Protein AF-A0A6V1PFC8-F1 (afdb_monomer_lite)

pLDDT: mean 70.59, std 17.4, range [35.19, 95.0]

Organism: Heterosigma akashiwo (NCBI:txid2829)

Sequence (192 aa):
MENYEVPKDENLDELLNDPQVWEEAKKAEAEGPDGKSAAKLAMAGFARAATDPSEIQKTMALANDPEAMAQAQRLMQDPDFKAEMNQILHKPEFQQAMERAKNMFTDLMADPEKVAQLQEMMANPEKMQEMQQQYASMFGGVPPGAEAAPISDAPAKKKKTRRGGKKHKKKGQQTEEGEEAAEGAEAAETST

Radius of gyration: 25.79 Å; chains: 1; bounding box: 74×58×51 Å

Foldseek 3Di:
DDDPPDDPDPPPVVCVPDVVNVVVVVVCVVVDPQLLNVLVVVVVLVVLVVQAVVSVVVVVVLVPDPVSVVVVVVSVVDVRVVVNVVVQCPDPVNVVVVVVVVVVVVVCVVDVVSVVVVVVCVVDVVNVVVVLVVVCVVVDHDRSPPPDDDPDDDDDDDDDDDDDDDDDDDDDDDDDDDDDDDDDDDDDDDDD

Secondary structure (DSSP, 8-state):
-----------HHHHTT-HHHHHHHHHHHHH---HHHHHHHHHHHHHHHHH-HHHHHHHHHHHT-HHHHHHHHHHHH-HHHHHHHHHHHTSHHHHHHHHHHHHHHHHHHH-HHHHHHHHHHHH-HHHHHHHHHHHHHHTTS--TT-----------------------------------------------

Structure (mmCIF, N/CA/C/O backbone):
data_AF-A0A6V1PFC8-F1
#
_entry.id   AF-A0A6V1PFC8-F1
#
loop_
_atom_site.group_PDB
_atom_site.id
_atom_site.type_symbol
_atom_site.label_atom_id
_atom_site.label_alt_id
_atom_site.label_comp_id
_atom_site.label_asym_id
_atom_site.label_entity_id
_atom_site.label_seq_id
_atom_site.pdbx_PDB_ins_code
_atom_site.Cartn_x
_atom_site.Cartn_y
_atom_site.Cartn_z
_atom_site.occupancy
_atom_site.B_iso_or_equiv
_atom_site.auth_seq_id
_atom_site.auth_comp_id
_atom_site.auth_asym_id
_atom_site.auth_atom_id
_atom_site.pdbx_PDB_model_num
ATOM 1 N N . MET A 1 1 ? -2.678 -25.425 -13.001 1.00 38.41 1 MET A N 1
ATOM 2 C CA . MET A 1 1 ? -2.253 -24.584 -11.867 1.00 38.41 1 MET A CA 1
ATOM 3 C C . MET A 1 1 ? -0.804 -24.930 -11.610 1.00 38.41 1 MET A C 1
ATOM 5 O O . MET A 1 1 ? -0.530 -25.967 -11.026 1.00 38.41 1 MET A O 1
ATOM 9 N N . GLU A 1 2 ? 0.112 -24.163 -12.192 1.00 46.56 2 GLU A N 1
ATOM 10 C CA . GLU A 1 2 ? 1.545 -24.356 -11.971 1.00 46.56 2 GLU A CA 1
ATOM 11 C C . GLU A 1 2 ? 1.888 -23.785 -10.591 1.00 46.56 2 GLU A C 1
ATOM 13 O O . GLU A 1 2 ? 1.610 -22.618 -10.307 1.00 46.56 2 GLU A O 1
ATOM 18 N N . ASN A 1 3 ? 2.403 -24.643 -9.710 1.00 46.91 3 ASN A N 1
ATOM 19 C CA . ASN A 1 3 ? 2.864 -24.272 -8.378 1.00 46.91 3 ASN A CA 1
ATOM 20 C C . ASN A 1 3 ? 4.036 -23.292 -8.509 1.00 46.91 3 ASN A C 1
ATOM 22 O O . ASN A 1 3 ? 5.147 -23.690 -8.848 1.00 46.91 3 ASN A O 1
ATOM 26 N N . TYR A 1 4 ? 3.792 -22.015 -8.220 1.00 35.19 4 TYR A N 1
ATOM 27 C CA . TYR A 1 4 ? 4.858 -21.057 -7.949 1.00 35.19 4 TYR A CA 1
ATOM 28 C C . TYR A 1 4 ? 5.362 -21.299 -6.522 1.00 35.19 4 TYR A C 1
ATOM 30 O O . TYR A 1 4 ? 4.881 -20.692 -5.564 1.00 35.19 4 TYR A O 1
ATOM 38 N N . GLU A 1 5 ? 6.318 -22.217 -6.374 1.00 39.09 5 GLU A N 1
ATOM 39 C CA . GLU A 1 5 ? 7.176 -22.262 -5.190 1.00 39.09 5 GLU A CA 1
ATOM 40 C C . GLU A 1 5 ? 7.970 -20.955 -5.144 1.00 39.09 5 GLU A C 1
ATOM 42 O O . GLU A 1 5 ? 8.865 -20.721 -5.952 1.00 39.09 5 GLU A O 1
ATOM 47 N N . VAL A 1 6 ? 7.589 -20.067 -4.224 1.00 45.09 6 VAL A N 1
ATOM 48 C CA . VAL A 1 6 ? 8.359 -18.865 -3.907 1.00 45.09 6 VAL A CA 1
ATOM 49 C C . VAL A 1 6 ? 9.648 -19.335 -3.226 1.00 45.09 6 VAL A C 1
ATOM 51 O O . VAL A 1 6 ? 9.561 -19.898 -2.127 1.00 45.09 6 VAL A O 1
ATOM 54 N N . PRO A 1 7 ? 10.827 -19.154 -3.847 1.00 44.66 7 PRO A N 1
ATOM 55 C CA . PRO A 1 7 ? 12.084 -19.547 -3.234 1.00 44.66 7 PRO A CA 1
ATOM 56 C C . PRO A 1 7 ? 12.279 -18.749 -1.943 1.00 44.66 7 PRO A C 1
ATOM 58 O O . PRO A 1 7 ? 12.282 -17.518 -1.935 1.00 44.66 7 PRO A O 1
ATOM 61 N N . LYS A 1 8 ? 12.398 -19.469 -0.825 1.00 49.34 8 LYS A N 1
ATOM 62 C CA . LYS A 1 8 ? 12.834 -18.922 0.463 1.00 49.34 8 LYS A CA 1
ATOM 63 C C . LYS A 1 8 ? 14.355 -18.795 0.432 1.00 49.34 8 LYS A C 1
ATOM 65 O O . LYS A 1 8 ? 15.038 -19.567 1.093 1.00 49.34 8 LYS A O 1
ATOM 70 N N . ASP A 1 9 ? 14.879 -17.878 -0.369 1.00 46.72 9 ASP A N 1
ATOM 71 C CA . ASP A 1 9 ? 16.315 -17.608 -0.388 1.00 46.72 9 ASP A CA 1
ATOM 72 C C . ASP A 1 9 ? 16.635 -16.402 0.499 1.00 46.72 9 ASP A C 1
ATOM 74 O O . ASP A 1 9 ? 16.267 -15.260 0.228 1.00 46.72 9 ASP A O 1
ATOM 78 N N . GLU A 1 10 ? 17.330 -16.695 1.596 1.00 50.00 10 GLU A N 1
ATOM 79 C CA . GLU A 1 10 ? 17.778 -15.791 2.661 1.00 50.00 10 GLU A CA 1
ATOM 80 C C . GLU A 1 10 ? 18.940 -14.859 2.241 1.00 50.00 10 GLU A C 1
ATOM 82 O O . GLU A 1 10 ? 19.703 -14.410 3.088 1.00 50.00 10 GLU A O 1
ATOM 87 N N . ASN A 1 11 ? 19.088 -14.524 0.954 1.00 48.38 11 ASN A N 1
ATOM 88 C CA . ASN A 1 11 ? 20.221 -13.737 0.440 1.00 48.38 11 ASN A CA 1
ATOM 89 C C . ASN A 1 11 ? 19.785 -12.506 -0.378 1.00 48.38 11 ASN A C 1
ATOM 91 O O . ASN A 1 11 ? 20.304 -12.242 -1.462 1.00 48.38 11 ASN A O 1
ATOM 95 N N . LEU A 1 12 ? 18.847 -11.710 0.151 1.00 51.44 12 LEU A N 1
ATOM 96 C CA . LEU A 1 12 ? 18.508 -10.402 -0.437 1.00 51.44 12 LEU A CA 1
ATOM 97 C C . LEU A 1 12 ? 19.733 -9.468 -0.526 1.00 51.44 12 LEU A C 1
ATOM 99 O O . LEU A 1 12 ? 19.861 -8.713 -1.485 1.00 51.44 12 LEU A O 1
ATOM 103 N N . ASP A 1 13 ? 20.645 -9.544 0.446 1.00 51.47 13 ASP A N 1
ATOM 104 C CA . ASP A 1 13 ? 21.864 -8.721 0.502 1.00 51.47 13 ASP A CA 1
ATOM 105 C C . ASP A 1 13 ? 22.890 -9.080 -0.590 1.00 51.47 13 ASP A C 1
ATOM 107 O O . ASP A 1 13 ? 23.647 -8.221 -1.051 1.00 51.47 13 ASP A O 1
ATOM 111 N N . GLU A 1 14 ? 22.901 -10.340 -1.037 1.00 53.88 14 GLU A N 1
ATOM 112 C CA . GLU A 1 14 ? 23.786 -10.810 -2.110 1.00 53.88 14 GLU A CA 1
ATOM 113 C C . GLU A 1 14 ? 23.214 -10.434 -3.487 1.00 53.88 14 GLU A C 1
ATOM 115 O O . GLU A 1 14 ? 23.948 -9.960 -4.352 1.00 53.88 14 GLU A O 1
ATOM 120 N N . LEU A 1 15 ? 21.884 -10.498 -3.647 1.00 53.31 15 LEU A N 1
ATOM 121 C CA . LEU A 1 15 ? 21.169 -10.032 -4.844 1.00 53.31 15 LEU A CA 1
ATOM 122 C C . LEU A 1 15 ? 21.293 -8.517 -5.077 1.00 53.31 15 LEU A C 1
ATOM 124 O O . LEU A 1 15 ? 21.330 -8.083 -6.225 1.00 53.31 15 LEU A O 1
ATOM 128 N N . LEU A 1 16 ? 21.392 -7.696 -4.023 1.00 53.75 16 LEU A N 1
ATOM 129 C CA . LEU A 1 16 ? 21.583 -6.246 -4.180 1.00 53.75 16 LEU A CA 1
ATOM 130 C C . LEU A 1 16 ? 23.000 -5.851 -4.643 1.00 53.75 16 LEU A C 1
ATOM 132 O O . LEU A 1 16 ? 23.180 -4.751 -5.175 1.00 53.75 16 LEU A O 1
ATOM 136 N N . ASN A 1 17 ? 23.996 -6.722 -4.453 1.00 70.12 17 ASN A N 1
ATOM 137 C CA . ASN A 1 17 ? 25.395 -6.459 -4.809 1.00 70.12 17 ASN A CA 1
ATOM 138 C C . ASN A 1 17 ? 25.867 -7.195 -6.072 1.00 70.12 17 ASN A C 1
ATOM 140 O O . ASN A 1 17 ? 27.009 -6.993 -6.492 1.00 70.12 17 ASN A O 1
ATOM 144 N N . ASP A 1 18 ? 25.017 -8.014 -6.696 1.00 75.38 18 ASP A N 1
ATOM 145 C CA . ASP A 1 18 ? 25.365 -8.700 -7.936 1.00 75.38 18 ASP A CA 1
ATOM 146 C C . ASP A 1 18 ? 25.255 -7.736 -9.141 1.00 75.38 18 ASP A C 1
ATOM 148 O O . ASP A 1 18 ? 24.181 -7.190 -9.420 1.00 75.38 18 ASP A O 1
ATOM 152 N N . PRO A 1 19 ? 26.348 -7.488 -9.887 1.00 74.62 19 PRO A N 1
ATOM 153 C CA . PRO A 1 19 ? 26.331 -6.597 -11.044 1.00 74.62 19 PRO A CA 1
ATOM 154 C C . PRO A 1 19 ? 25.406 -7.076 -12.173 1.00 74.62 19 PRO A C 1
ATOM 156 O O . PRO A 1 19 ? 24.971 -6.246 -12.973 1.00 74.62 19 PRO A O 1
ATOM 159 N N . GLN A 1 20 ? 25.057 -8.367 -12.242 1.00 65.44 20 GLN A N 1
ATOM 160 C CA . GLN A 1 20 ? 24.073 -8.856 -13.212 1.00 65.44 20 GLN A CA 1
ATOM 161 C C . GLN A 1 20 ? 22.657 -8.373 -12.897 1.00 65.44 20 GLN A C 1
ATOM 163 O O . GLN A 1 20 ? 21.918 -8.055 -13.825 1.00 65.44 20 GLN A O 1
ATOM 168 N N . VAL A 1 21 ? 22.297 -8.232 -11.618 1.00 63.16 21 VAL A N 1
ATOM 169 C CA . VAL A 1 21 ? 20.990 -7.692 -11.209 1.00 63.16 21 VAL A CA 1
ATOM 170 C C . VAL A 1 21 ? 20.870 -6.225 -11.615 1.00 63.16 21 VAL A C 1
ATOM 172 O O . VAL A 1 21 ? 19.813 -5.792 -12.064 1.00 63.16 21 VAL A O 1
ATOM 175 N N . TRP A 1 22 ? 21.966 -5.466 -11.546 1.00 63.75 22 TRP A N 1
ATOM 176 C CA . TRP A 1 22 ? 22.006 -4.077 -12.011 1.00 63.75 22 TRP A CA 1
ATOM 177 C C . TRP A 1 22 ? 21.924 -3.941 -13.539 1.00 63.75 22 TRP A C 1
ATOM 179 O O . TRP A 1 22 ? 21.304 -2.998 -14.033 1.00 63.75 22 TRP A O 1
ATOM 189 N N . GLU A 1 23 ? 22.513 -4.871 -14.294 1.00 69.94 23 GLU A N 1
ATOM 190 C CA . GLU A 1 23 ? 22.396 -4.920 -15.759 1.00 69.94 23 GLU A CA 1
ATOM 191 C C . GLU A 1 23 ? 20.994 -5.370 -16.206 1.00 69.94 23 GLU A C 1
ATOM 193 O O . GLU A 1 23 ? 20.428 -4.769 -17.119 1.00 69.94 23 GLU A O 1
ATOM 198 N N . GLU A 1 24 ? 20.384 -6.354 -15.536 1.00 56.69 24 GLU A N 1
ATOM 199 C CA . GLU A 1 24 ? 18.985 -6.736 -15.772 1.00 56.69 24 GLU A CA 1
ATOM 200 C C . GLU A 1 24 ? 18.011 -5.633 -15.361 1.00 56.69 24 GLU A C 1
ATOM 202 O O . GLU A 1 24 ? 17.069 -5.370 -16.100 1.00 56.69 24 GLU A O 1
ATOM 207 N N . ALA A 1 25 ? 18.255 -4.924 -14.256 1.00 55.16 25 ALA A N 1
ATOM 208 C CA . ALA A 1 25 ? 17.452 -3.770 -13.861 1.00 55.16 25 ALA A CA 1
ATOM 209 C C . ALA A 1 25 ? 17.549 -2.636 -14.892 1.00 55.16 25 ALA A C 1
ATOM 211 O O . ALA A 1 25 ? 16.523 -2.093 -15.285 1.00 55.16 25 ALA A O 1
ATOM 212 N N . LYS A 1 26 ? 18.747 -2.328 -15.412 1.00 65.50 26 LYS A N 1
ATOM 213 C CA . LYS A 1 26 ? 18.921 -1.353 -16.506 1.00 65.50 26 LYS A CA 1
ATOM 214 C C . LYS A 1 26 ? 18.272 -1.798 -17.810 1.00 65.50 26 LYS A C 1
ATOM 216 O O . LYS A 1 26 ? 17.760 -0.965 -18.553 1.00 65.50 26 LYS A O 1
ATOM 221 N N . LYS A 1 27 ? 18.304 -3.095 -18.111 1.00 61.19 27 LYS A N 1
ATOM 222 C CA . LYS A 1 27 ? 17.654 -3.649 -19.298 1.00 61.19 27 LYS A CA 1
ATOM 223 C C . LYS A 1 27 ? 16.129 -3.642 -19.153 1.00 61.19 27 LYS A C 1
ATOM 225 O O . LYS A 1 27 ? 15.453 -3.242 -20.090 1.00 61.19 27 LYS A O 1
ATOM 230 N N . ALA A 1 28 ? 15.599 -3.961 -17.974 1.00 55.06 28 ALA A N 1
ATOM 231 C CA . ALA A 1 28 ? 14.187 -3.810 -17.630 1.00 55.06 28 ALA A CA 1
ATOM 232 C C . ALA A 1 28 ? 13.752 -2.333 -17.597 1.00 55.06 28 ALA A C 1
ATOM 234 O O . ALA A 1 28 ? 12.617 -2.013 -17.928 1.00 55.06 28 ALA A O 1
ATOM 235 N N . GLU A 1 29 ? 14.651 -1.408 -17.262 1.00 53.66 29 GLU A N 1
ATOM 236 C CA . GLU A 1 29 ? 14.412 0.035 -17.374 1.00 53.66 29 GLU A CA 1
ATOM 237 C C . GLU A 1 29 ? 14.396 0.494 -18.845 1.00 53.66 29 GLU A C 1
ATOM 239 O O . GLU A 1 29 ? 13.600 1.357 -19.215 1.00 53.66 29 GLU A O 1
ATOM 244 N N . ALA A 1 30 ? 15.207 -0.131 -19.708 1.00 57.34 30 ALA A N 1
ATOM 245 C CA . ALA A 1 30 ? 15.240 0.121 -21.150 1.00 57.34 30 ALA A CA 1
ATOM 246 C C . ALA A 1 30 ? 14.068 -0.523 -21.920 1.00 57.34 30 ALA A C 1
ATOM 248 O O . ALA A 1 30 ? 13.614 0.041 -22.915 1.00 57.34 30 ALA A O 1
ATOM 249 N N . GLU A 1 31 ? 13.565 -1.674 -21.465 1.00 57.03 31 GLU A N 1
ATOM 250 C CA . GLU A 1 31 ? 12.369 -2.344 -22.003 1.00 57.03 31 GLU A CA 1
ATOM 251 C C . GLU A 1 31 ? 11.069 -1.836 -21.346 1.00 57.03 31 GLU A C 1
ATOM 253 O O . GLU A 1 31 ? 9.975 -2.091 -21.845 1.00 57.03 31 GLU A O 1
ATOM 258 N N . GLY A 1 32 ? 11.192 -1.016 -20.298 1.00 55.84 32 GLY A N 1
ATOM 259 C CA . GLY A 1 32 ? 10.090 -0.566 -19.460 1.00 55.84 32 GLY A CA 1
ATOM 260 C C . GLY A 1 32 ? 9.663 -1.664 -18.478 1.00 55.84 32 GLY A C 1
ATOM 261 O O . GLY A 1 32 ? 9.713 -2.849 -18.809 1.00 55.84 32 GLY A O 1
ATOM 262 N N . PRO A 1 33 ? 9.245 -1.309 -17.250 1.00 60.75 33 PRO A N 1
ATOM 263 C CA . PRO A 1 33 ? 8.752 -2.293 -16.300 1.00 60.75 33 PRO A CA 1
ATOM 264 C C . PRO A 1 33 ? 7.546 -3.003 -16.913 1.00 60.75 33 PRO A C 1
ATOM 266 O O . PRO A 1 33 ? 6.497 -2.391 -17.109 1.00 60.75 33 PRO A O 1
ATOM 269 N N . ASP A 1 34 ? 7.721 -4.287 -17.219 1.00 74.69 34 ASP A N 1
ATOM 270 C CA . ASP A 1 34 ? 6.664 -5.156 -17.723 1.00 74.69 34 ASP A CA 1
ATOM 271 C C . ASP A 1 34 ? 5.416 -4.998 -16.841 1.00 74.69 34 ASP A C 1
ATOM 273 O O . ASP A 1 34 ? 5.517 -4.982 -15.603 1.00 74.69 34 ASP A O 1
ATOM 277 N N . GLY A 1 35 ? 4.243 -4.840 -17.463 1.00 73.19 35 GLY A N 1
ATOM 278 C CA . GLY A 1 35 ? 3.000 -4.538 -16.754 1.00 73.19 35 GLY A CA 1
ATOM 279 C C . GLY A 1 35 ? 2.701 -5.536 -15.630 1.00 73.19 35 GLY A C 1
ATOM 280 O O . GLY A 1 35 ? 2.178 -5.156 -14.580 1.00 73.19 35 GLY A O 1
ATOM 281 N N . LYS A 1 36 ? 3.128 -6.797 -15.775 1.00 76.25 36 LYS A N 1
ATOM 282 C CA . LYS A 1 36 ? 3.005 -7.817 -14.723 1.00 76.25 36 LYS A CA 1
ATOM 283 C C . LYS A 1 36 ? 3.921 -7.567 -13.532 1.00 76.25 36 LYS A C 1
ATOM 285 O O . LYS A 1 36 ? 3.495 -7.673 -12.380 1.00 76.25 36 LYS A O 1
ATOM 290 N N . SER A 1 37 ? 5.179 -7.226 -13.790 1.00 77.69 37 SER A N 1
ATOM 291 C CA . SER A 1 37 ? 6.154 -6.907 -12.743 1.00 77.69 37 SER A CA 1
ATOM 292 C C . SER A 1 37 ? 5.738 -5.652 -11.980 1.00 77.69 37 SER A C 1
ATOM 294 O O . SER A 1 37 ? 5.787 -5.638 -10.750 1.00 77.69 37 SER A O 1
ATOM 296 N N . ALA A 1 38 ? 5.225 -4.642 -12.687 1.00 77.31 38 ALA A N 1
ATOM 297 C CA . ALA A 1 38 ? 4.668 -3.445 -12.071 1.00 77.31 38 ALA A CA 1
ATOM 298 C C . ALA A 1 38 ? 3.435 -3.748 -11.201 1.00 77.31 38 ALA A C 1
ATOM 300 O O . ALA A 1 38 ? 3.337 -3.237 -10.086 1.00 77.31 38 ALA A O 1
ATOM 301 N N . ALA A 1 39 ? 2.522 -4.614 -11.656 1.00 74.69 39 ALA A N 1
ATOM 302 C CA . ALA A 1 39 ? 1.358 -5.034 -10.871 1.00 74.69 39 ALA A CA 1
ATOM 303 C C . ALA A 1 39 ? 1.758 -5.783 -9.589 1.00 74.69 39 ALA A C 1
ATOM 305 O O . ALA A 1 39 ? 1.232 -5.498 -8.510 1.00 74.69 39 ALA A O 1
ATOM 306 N N . LYS A 1 40 ? 2.728 -6.701 -9.679 1.00 79.12 40 LYS A N 1
ATOM 307 C CA . LYS A 1 40 ? 3.259 -7.425 -8.514 1.00 79.12 40 LYS A CA 1
ATOM 308 C C . LYS A 1 40 ? 3.959 -6.493 -7.532 1.00 79.12 40 LYS A C 1
ATOM 310 O O . LYS A 1 40 ? 3.720 -6.599 -6.331 1.00 79.12 40 LYS A O 1
ATOM 315 N N . LEU A 1 41 ? 4.774 -5.564 -8.030 1.00 80.56 41 LEU A N 1
ATOM 316 C CA . LEU A 1 41 ? 5.437 -4.558 -7.202 1.00 80.56 41 LEU A CA 1
ATOM 317 C C . LEU A 1 41 ? 4.411 -3.663 -6.499 1.00 80.56 41 LEU A C 1
ATOM 319 O O . LEU A 1 41 ? 4.529 -3.430 -5.300 1.00 80.56 41 LEU A O 1
ATOM 323 N N . ALA A 1 42 ? 3.376 -3.215 -7.215 1.00 79.44 42 ALA A N 1
ATOM 324 C CA . ALA A 1 42 ? 2.300 -2.413 -6.643 1.00 79.44 42 ALA A CA 1
ATOM 325 C C . ALA A 1 42 ? 1.556 -3.171 -5.532 1.00 79.44 42 ALA A C 1
ATOM 327 O O . ALA A 1 42 ? 1.314 -2.613 -4.464 1.00 79.44 42 ALA A O 1
ATOM 328 N N . MET A 1 43 ? 1.249 -4.457 -5.738 1.00 82.06 43 MET A N 1
ATOM 329 C CA . MET A 1 43 ? 0.634 -5.292 -4.702 1.00 82.06 43 MET A CA 1
ATOM 330 C C . MET A 1 43 ? 1.545 -5.526 -3.499 1.00 82.06 43 MET A C 1
ATOM 332 O O . MET A 1 43 ? 1.081 -5.439 -2.365 1.00 82.06 43 MET A O 1
ATOM 336 N N . ALA A 1 44 ? 2.829 -5.801 -3.722 1.00 82.81 44 ALA A N 1
ATOM 337 C CA . ALA A 1 44 ? 3.796 -5.970 -2.643 1.00 82.81 44 ALA A CA 1
ATOM 338 C C . ALA A 1 44 ? 3.971 -4.670 -1.842 1.00 82.81 44 ALA A C 1
ATOM 340 O O . ALA A 1 44 ? 3.984 -4.698 -0.612 1.00 82.81 44 ALA A O 1
ATOM 341 N N . GLY A 1 45 ? 4.029 -3.526 -2.531 1.00 81.12 45 GLY A N 1
ATOM 342 C CA . GLY A 1 45 ? 4.052 -2.201 -1.919 1.00 81.12 45 GLY A CA 1
ATOM 343 C C . GLY A 1 45 ? 2.799 -1.939 -1.090 1.00 81.12 45 GLY A C 1
ATOM 344 O O . GLY A 1 45 ? 2.904 -1.504 0.051 1.00 81.12 45 GLY A O 1
ATOM 345 N N . PHE A 1 46 ? 1.621 -2.296 -1.609 1.00 81.12 46 PHE A N 1
ATOM 346 C CA . PHE A 1 46 ? 0.367 -2.172 -0.871 1.00 81.12 46 PHE A CA 1
ATOM 347 C C . PHE A 1 46 ? 0.318 -3.084 0.359 1.00 81.12 46 PHE A C 1
ATOM 349 O O . PHE A 1 46 ? -0.065 -2.634 1.433 1.00 81.12 46 PHE A O 1
ATOM 356 N N . ALA A 1 47 ? 0.738 -4.345 0.240 1.00 80.75 47 ALA A N 1
ATOM 357 C CA . ALA A 1 47 ? 0.794 -5.273 1.367 1.00 80.75 47 ALA A CA 1
ATOM 358 C C . ALA A 1 47 ? 1.749 -4.772 2.462 1.00 80.75 47 ALA A C 1
ATOM 360 O O . ALA A 1 47 ? 1.412 -4.822 3.644 1.00 80.75 47 ALA A O 1
ATOM 361 N N . ARG A 1 48 ? 2.905 -4.222 2.070 1.00 74.88 48 ARG A N 1
ATOM 362 C CA . ARG A 1 48 ? 3.865 -3.620 2.999 1.00 74.88 48 ARG A CA 1
ATOM 363 C C . ARG A 1 48 ? 3.301 -2.362 3.656 1.00 74.88 48 ARG A C 1
ATOM 365 O O . ARG A 1 48 ? 3.389 -2.236 4.873 1.00 74.88 48 ARG A O 1
ATOM 372 N N . ALA A 1 49 ? 2.663 -1.484 2.884 1.00 80.44 49 ALA A N 1
ATOM 373 C CA . ALA A 1 49 ? 1.998 -0.290 3.399 1.00 80.44 49 ALA A CA 1
ATOM 374 C C . ALA A 1 49 ? 0.837 -0.637 4.344 1.00 80.44 49 ALA A C 1
ATOM 376 O O . ALA A 1 49 ? 0.648 0.030 5.351 1.00 80.44 49 ALA A O 1
ATOM 377 N N . ALA A 1 50 ? 0.092 -1.714 4.083 1.00 78.44 50 ALA A N 1
ATOM 378 C CA . ALA A 1 50 ? -0.975 -2.170 4.973 1.00 78.44 50 ALA A CA 1
ATOM 379 C C . ALA A 1 50 ? -0.447 -2.606 6.349 1.00 78.44 50 ALA A C 1
ATOM 381 O O . ALA A 1 50 ? -1.171 -2.522 7.340 1.00 78.44 50 ALA A O 1
ATOM 382 N N . THR A 1 51 ? 0.807 -3.061 6.415 1.00 82.25 51 THR A N 1
ATOM 383 C CA . THR A 1 51 ? 1.462 -3.421 7.675 1.00 82.25 51 THR A CA 1
ATOM 384 C C . THR A 1 51 ? 2.254 -2.275 8.297 1.00 82.25 51 THR A C 1
ATOM 386 O O . THR A 1 51 ? 2.319 -2.221 9.515 1.00 82.25 51 THR A O 1
ATOM 389 N N . ASP A 1 52 ? 2.825 -1.358 7.511 1.00 79.94 52 ASP A N 1
ATOM 390 C CA . ASP A 1 52 ? 3.710 -0.297 8.003 1.00 79.94 52 ASP A CA 1
ATOM 391 C C . ASP A 1 52 ? 3.094 1.103 7.783 1.00 79.94 52 ASP A C 1
ATOM 393 O O . ASP A 1 52 ? 3.038 1.595 6.648 1.00 79.94 52 ASP A O 1
ATOM 397 N N . PRO A 1 53 ? 2.665 1.798 8.854 1.00 72.69 53 PRO A N 1
ATOM 398 C CA . PRO A 1 53 ? 2.060 3.123 8.743 1.00 72.69 53 PRO A CA 1
ATOM 399 C C . PRO A 1 53 ? 3.029 4.197 8.220 1.00 72.69 53 PRO A C 1
ATOM 401 O O . PRO A 1 53 ? 2.579 5.206 7.673 1.00 72.69 53 PRO A O 1
ATOM 404 N N . SER A 1 54 ? 4.344 4.001 8.350 1.00 82.56 54 SER A N 1
ATOM 405 C CA . SER A 1 54 ? 5.342 4.938 7.820 1.00 82.56 54 SER A CA 1
ATOM 406 C C . SER A 1 54 ? 5.435 4.843 6.295 1.00 82.56 54 SER A C 1
ATOM 408 O O . SER A 1 54 ? 5.630 5.849 5.609 1.00 82.56 54 SER A O 1
ATOM 410 N N . GLU A 1 55 ? 5.226 3.648 5.741 1.00 84.56 55 GLU A N 1
ATOM 411 C CA . GLU A 1 55 ? 5.142 3.431 4.296 1.00 84.56 55 GLU A CA 1
ATOM 412 C C . GLU A 1 55 ? 3.839 4.003 3.719 1.00 84.56 55 GLU A C 1
ATOM 414 O O . GLU A 1 55 ? 3.860 4.543 2.613 1.00 84.56 55 GLU A O 1
ATOM 419 N N . ILE A 1 56 ? 2.727 4.007 4.471 1.00 83.94 56 ILE A N 1
ATOM 420 C CA . ILE A 1 56 ? 1.491 4.705 4.059 1.00 83.94 56 ILE A CA 1
ATOM 421 C C . ILE A 1 56 ? 1.762 6.197 3.848 1.00 83.94 56 ILE A C 1
ATOM 423 O O . ILE A 1 56 ? 1.345 6.752 2.832 1.00 83.94 56 ILE A O 1
ATOM 427 N N . GLN A 1 57 ? 2.488 6.849 4.763 1.00 84.31 57 GLN A N 1
ATOM 428 C CA . GLN A 1 57 ? 2.816 8.274 4.630 1.00 84.31 57 GLN A CA 1
ATOM 429 C C . GLN A 1 57 ? 3.673 8.552 3.392 1.00 84.31 57 GLN A C 1
ATOM 431 O O . GLN A 1 57 ? 3.381 9.486 2.646 1.00 84.31 57 GLN A O 1
ATOM 436 N N . LYS A 1 58 ? 4.689 7.721 3.125 1.00 83.62 58 LYS A N 1
ATOM 437 C CA . LYS A 1 58 ? 5.493 7.826 1.895 1.00 83.62 58 LYS A CA 1
ATOM 438 C C . LYS A 1 58 ? 4.653 7.598 0.644 1.00 83.62 58 LYS A C 1
ATOM 440 O O . LYS A 1 58 ? 4.788 8.341 -0.322 1.00 83.62 58 LYS A O 1
ATOM 445 N N . THR A 1 59 ? 3.768 6.606 0.670 1.00 82.56 59 THR A N 1
ATOM 446 C CA . THR A 1 59 ? 2.882 6.296 -0.457 1.00 82.56 59 THR A CA 1
ATOM 447 C C . THR A 1 59 ? 1.900 7.439 -0.701 1.00 82.56 59 THR A C 1
ATOM 449 O O . THR A 1 59 ? 1.660 7.795 -1.848 1.00 82.56 59 THR A O 1
ATOM 452 N N . MET A 1 60 ? 1.386 8.083 0.352 1.00 84.12 60 MET A N 1
ATOM 453 C CA . MET A 1 60 ? 0.571 9.293 0.225 1.00 84.12 60 MET A CA 1
ATOM 454 C C . MET A 1 60 ? 1.370 10.490 -0.292 1.00 84.12 60 MET A C 1
ATOM 456 O O . MET A 1 60 ? 0.844 11.260 -1.089 1.00 84.12 60 MET A O 1
ATOM 460 N N . ALA A 1 61 ? 2.628 10.661 0.119 1.00 87.56 61 ALA A N 1
ATOM 461 C CA . ALA A 1 61 ? 3.491 11.703 -0.437 1.00 87.56 61 ALA A CA 1
ATOM 462 C C . ALA A 1 61 ? 3.719 11.486 -1.944 1.00 87.56 61 ALA A C 1
ATOM 464 O O . ALA A 1 61 ? 3.541 12.418 -2.721 1.00 87.56 61 ALA A O 1
ATOM 465 N N . LEU A 1 62 ? 3.993 10.243 -2.358 1.00 83.50 62 LEU A N 1
ATOM 466 C CA . LEU A 1 62 ? 4.072 9.830 -3.764 1.00 83.50 62 LEU A CA 1
ATOM 467 C C . LEU A 1 62 ? 2.745 10.018 -4.509 1.00 83.50 62 LEU A C 1
ATOM 469 O O . LEU A 1 62 ? 2.740 10.467 -5.645 1.00 83.50 62 LEU A O 1
ATOM 473 N N . ALA A 1 63 ? 1.607 9.718 -3.885 1.00 84.75 63 ALA A N 1
ATOM 474 C CA . ALA A 1 63 ? 0.296 9.900 -4.506 1.00 84.75 63 ALA A CA 1
ATOM 475 C C . ALA A 1 63 ? -0.067 11.380 -4.712 1.00 84.75 63 ALA A C 1
ATOM 477 O O . ALA A 1 63 ? -0.868 11.688 -5.589 1.00 84.75 63 ALA A O 1
ATOM 478 N N . ASN A 1 64 ? 0.509 12.291 -3.921 1.00 88.69 64 ASN A N 1
ATOM 479 C CA . ASN A 1 64 ? 0.383 13.736 -4.121 1.00 88.69 64 ASN A CA 1
ATOM 480 C C . ASN A 1 64 ? 1.407 14.290 -5.125 1.00 88.69 64 ASN A C 1
ATOM 482 O O . ASN A 1 64 ? 1.289 15.446 -5.534 1.00 88.69 64 ASN A O 1
ATOM 486 N N . ASP A 1 65 ? 2.397 13.490 -5.521 1.00 92.38 65 ASP A N 1
ATOM 487 C CA . ASP A 1 65 ? 3.392 13.885 -6.503 1.00 92.38 65 ASP A CA 1
ATOM 488 C C . ASP A 1 65 ? 2.826 13.731 -7.934 1.00 92.38 65 ASP A C 1
ATOM 490 O O . ASP A 1 65 ? 2.380 12.645 -8.330 1.00 92.38 65 ASP A O 1
ATOM 494 N N . PRO A 1 66 ? 2.796 14.813 -8.735 1.00 89.56 66 PRO A N 1
ATOM 495 C CA . PRO A 1 66 ? 2.206 14.784 -10.069 1.00 89.56 66 PRO A CA 1
ATOM 496 C C . PRO A 1 66 ? 3.011 13.939 -11.066 1.00 89.56 66 PRO A C 1
ATOM 498 O O . PRO A 1 66 ? 2.416 13.370 -11.985 1.00 89.56 66 PRO A O 1
ATOM 501 N N . GLU A 1 67 ? 4.333 13.830 -10.907 1.00 90.50 67 GLU A N 1
ATOM 502 C CA . GLU A 1 67 ? 5.172 13.002 -11.780 1.00 90.50 67 GLU A CA 1
ATOM 503 C C . GLU A 1 67 ? 4.955 11.518 -11.479 1.00 90.50 67 GLU A C 1
ATOM 505 O O . GLU A 1 67 ? 4.753 10.718 -12.398 1.00 90.50 67 GLU A O 1
ATOM 510 N N . ALA A 1 68 ? 4.887 11.158 -10.196 1.00 84.69 68 ALA A N 1
ATOM 511 C CA . ALA A 1 68 ? 4.561 9.800 -9.778 1.00 84.69 68 ALA A CA 1
ATOM 512 C C . ALA A 1 68 ? 3.156 9.382 -10.241 1.00 84.69 68 ALA A C 1
ATOM 514 O O . ALA A 1 68 ? 2.975 8.267 -10.737 1.00 84.69 68 ALA A O 1
ATOM 515 N N . MET A 1 69 ? 2.163 10.278 -10.168 1.00 89.38 69 MET A N 1
ATOM 516 C CA . MET A 1 69 ? 0.834 10.01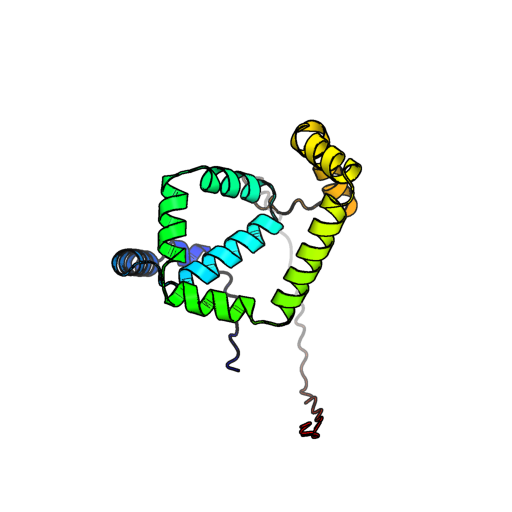0 -10.726 1.00 89.38 69 MET A CA 1
ATOM 517 C C . MET A 1 69 ? 0.859 9.831 -12.245 1.00 89.38 69 MET A C 1
ATOM 519 O O . MET A 1 69 ? 0.192 8.930 -12.753 1.00 89.38 69 MET A O 1
ATOM 523 N N . ALA A 1 70 ? 1.628 10.634 -12.984 1.00 91.12 70 ALA A N 1
ATOM 524 C CA . ALA A 1 70 ? 1.763 10.467 -14.430 1.00 91.12 70 ALA A CA 1
ATOM 525 C C . ALA A 1 70 ? 2.383 9.104 -14.787 1.00 91.12 70 ALA A C 1
ATOM 527 O O . ALA A 1 70 ? 1.922 8.423 -15.709 1.00 91.12 70 ALA A O 1
ATOM 528 N N . GLN A 1 71 ? 3.383 8.662 -14.022 1.00 83.56 71 GLN A N 1
ATOM 529 C CA . GLN A 1 71 ? 3.990 7.344 -14.187 1.00 83.56 71 GLN A CA 1
ATOM 530 C C . GLN A 1 71 ? 3.014 6.213 -13.829 1.00 83.56 71 GLN A C 1
ATOM 532 O O . GLN A 1 71 ? 2.870 5.260 -14.597 1.00 83.56 71 GLN A O 1
ATOM 537 N N . ALA A 1 72 ? 2.287 6.336 -12.716 1.00 83.94 72 ALA A N 1
ATOM 538 C CA . ALA A 1 72 ? 1.260 5.378 -12.315 1.00 83.94 72 ALA A CA 1
ATOM 539 C C . ALA A 1 72 ? 0.129 5.284 -13.352 1.00 83.94 72 ALA A C 1
ATOM 541 O O . ALA A 1 72 ? -0.315 4.188 -13.685 1.00 83.94 72 ALA A O 1
ATOM 542 N N . GLN A 1 73 ? -0.299 6.410 -13.930 1.00 86.19 73 GLN A N 1
ATOM 543 C CA . GLN A 1 73 ? -1.280 6.440 -15.018 1.00 86.19 73 GLN A CA 1
ATOM 544 C C . GLN A 1 73 ? -0.759 5.773 -16.289 1.00 86.19 73 GLN A C 1
ATOM 546 O O . GLN A 1 73 ? -1.536 5.141 -17.005 1.00 86.19 73 GLN A O 1
ATOM 551 N N . ARG A 1 74 ? 0.536 5.909 -16.591 1.00 87.62 74 ARG A N 1
ATOM 552 C CA . ARG A 1 74 ? 1.157 5.230 -1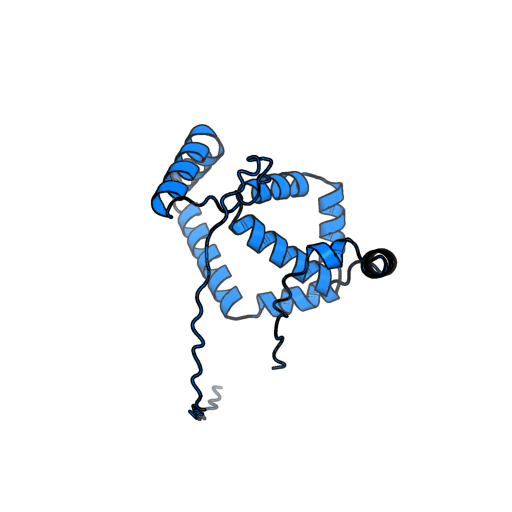7.730 1.00 87.62 74 ARG A CA 1
ATOM 553 C C . ARG A 1 74 ? 1.154 3.715 -17.530 1.00 87.62 74 ARG A C 1
ATOM 555 O O . ARG A 1 74 ? 0.738 3.000 -18.434 1.00 87.62 74 ARG A O 1
ATOM 562 N N . LEU A 1 75 ? 1.513 3.250 -16.334 1.00 83.44 75 LEU A N 1
ATOM 563 C CA . LEU A 1 75 ? 1.421 1.839 -15.943 1.00 83.44 75 LEU A CA 1
ATOM 564 C C . LEU A 1 75 ? -0.022 1.324 -15.957 1.00 83.44 75 LEU A C 1
ATOM 566 O O . LEU A 1 75 ? -0.288 0.251 -16.474 1.00 83.44 75 LEU A O 1
ATOM 570 N N . MET A 1 76 ? -0.985 2.104 -15.468 1.00 85.62 76 MET A N 1
ATOM 571 C CA . MET A 1 76 ? -2.402 1.730 -15.516 1.00 85.62 76 MET A CA 1
ATOM 572 C C . MET A 1 76 ? -2.963 1.639 -16.934 1.00 85.62 76 MET A C 1
ATOM 574 O O . MET A 1 76 ? -3.953 0.944 -17.152 1.00 85.62 76 MET A O 1
ATOM 578 N N . GLN A 1 77 ? -2.395 2.371 -17.891 1.00 88.38 77 GLN A N 1
ATOM 579 C CA . GLN A 1 77 ? -2.807 2.305 -19.290 1.00 88.38 77 GLN A CA 1
ATOM 580 C C . GLN A 1 77 ? -2.212 1.105 -20.023 1.00 88.38 77 GLN A C 1
ATOM 582 O O . GLN A 1 77 ? -2.783 0.701 -21.041 1.00 88.38 77 GLN A O 1
ATOM 587 N N . ASP A 1 78 ? -1.143 0.525 -19.478 1.00 88.88 78 ASP A N 1
ATOM 588 C CA . ASP A 1 78 ? -0.472 -0.645 -20.018 1.00 88.88 78 ASP A CA 1
ATOM 589 C C . ASP A 1 78 ? -1.442 -1.844 -20.125 1.00 88.88 78 ASP A C 1
ATOM 591 O O . ASP A 1 78 ? -2.204 -2.126 -19.189 1.00 88.88 78 ASP A O 1
ATOM 595 N N . PRO A 1 79 ? -1.502 -2.523 -21.284 1.00 87.12 79 PRO A N 1
ATOM 596 C CA . PRO A 1 79 ? -2.431 -3.625 -21.507 1.00 87.12 79 PRO A CA 1
ATOM 597 C C . PRO A 1 79 ? -2.100 -4.869 -20.675 1.00 87.12 79 PRO A C 1
ATOM 599 O O . PRO A 1 79 ? -3.034 -5.561 -20.265 1.00 87.12 79 PRO A O 1
ATOM 602 N N . ASP A 1 80 ? -0.827 -5.137 -20.385 1.00 85.88 80 ASP A N 1
ATOM 603 C CA . ASP A 1 80 ? -0.406 -6.291 -19.589 1.00 85.88 80 ASP A CA 1
ATOM 604 C C . ASP A 1 80 ? -0.723 -6.072 -18.112 1.00 85.88 80 ASP A C 1
ATOM 606 O O . ASP A 1 80 ? -1.269 -6.958 -17.450 1.00 85.88 80 ASP A O 1
ATOM 610 N N . PHE A 1 81 ? -0.515 -4.849 -17.618 1.00 84.44 81 PHE A N 1
ATOM 611 C CA . PHE A 1 81 ? -1.014 -4.435 -16.304 1.00 84.44 81 PHE A CA 1
ATOM 612 C C . PHE A 1 81 ? -2.549 -4.530 -16.244 1.00 84.44 81 PHE A C 1
ATOM 614 O O . PHE A 1 81 ? -3.110 -5.101 -15.307 1.00 84.44 81 PHE A O 1
ATOM 621 N N . LYS A 1 82 ? -3.220 -4.048 -17.303 1.00 87.44 82 LYS A N 1
ATOM 622 C CA . LYS A 1 82 ? -4.621 -4.313 -17.693 1.00 87.44 82 LYS A CA 1
ATOM 623 C C . LYS A 1 82 ? -5.062 -5.741 -17.381 1.00 87.44 82 LYS A C 1
ATOM 625 O O . LYS A 1 82 ? -6.026 -5.989 -16.649 1.00 87.44 82 LYS A O 1
ATOM 630 N N . ALA A 1 83 ? -4.379 -6.680 -18.015 1.00 90.12 83 ALA A N 1
ATOM 631 C CA . ALA A 1 83 ? -4.715 -8.090 -17.987 1.00 90.12 83 ALA A CA 1
ATOM 632 C C . ALA A 1 83 ? -4.487 -8.696 -16.598 1.00 90.12 83 ALA A C 1
ATOM 634 O O . ALA A 1 83 ? -5.388 -9.348 -16.072 1.00 90.12 83 ALA A O 1
ATOM 635 N N . GLU A 1 84 ? -3.333 -8.440 -15.981 1.00 85.12 84 GLU A N 1
ATOM 636 C CA . GLU A 1 84 ? -2.984 -8.989 -14.666 1.00 85.12 84 GLU A CA 1
ATOM 637 C C . GLU A 1 84 ? -3.926 -8.452 -13.575 1.00 85.12 84 GLU A C 1
ATOM 639 O O . GLU A 1 84 ? -4.482 -9.217 -12.783 1.00 85.12 84 GLU A O 1
ATOM 644 N N . MET A 1 85 ? -4.195 -7.141 -13.586 1.00 83.62 85 MET A N 1
ATOM 645 C CA . MET A 1 85 ? -5.152 -6.516 -12.674 1.00 83.62 85 MET A CA 1
ATOM 646 C C . MET A 1 85 ? -6.546 -7.109 -12.873 1.00 83.62 85 MET A C 1
ATOM 648 O O . MET A 1 85 ? -7.190 -7.487 -11.901 1.00 83.62 85 MET A O 1
ATOM 652 N N . ASN A 1 86 ? -7.013 -7.259 -14.117 1.00 88.94 86 ASN A N 1
ATOM 653 C CA . ASN A 1 86 ? -8.308 -7.888 -14.376 1.00 88.94 86 ASN A CA 1
ATOM 654 C C . ASN A 1 86 ? -8.370 -9.321 -13.846 1.00 88.94 86 ASN A C 1
ATOM 656 O O . ASN A 1 86 ? -9.390 -9.693 -13.272 1.00 88.94 86 ASN A O 1
ATOM 660 N N . GLN A 1 87 ? -7.311 -10.118 -13.990 1.00 90.31 87 GLN A N 1
ATOM 661 C CA . GLN A 1 87 ? -7.293 -11.468 -13.425 1.00 90.31 87 GLN A CA 1
ATOM 662 C C . GLN A 1 87 ? -7.453 -11.443 -11.906 1.00 90.31 87 GLN A C 1
ATOM 664 O O . GLN A 1 87 ? -8.221 -12.231 -11.364 1.00 90.31 87 GLN A O 1
ATOM 669 N N . ILE A 1 88 ? -6.772 -10.521 -11.226 1.00 85.50 88 ILE A N 1
ATOM 670 C CA . ILE A 1 88 ? -6.886 -10.335 -9.777 1.00 85.50 88 ILE A CA 1
ATOM 671 C C . ILE A 1 88 ? -8.300 -9.888 -9.392 1.00 85.50 88 ILE A C 1
ATOM 673 O O . ILE A 1 88 ? -8.892 -10.478 -8.493 1.00 85.50 88 ILE A O 1
ATOM 677 N N . LEU A 1 89 ? -8.858 -8.892 -10.085 1.00 85.38 89 LEU A N 1
ATOM 678 C CA . LEU A 1 89 ? -10.205 -8.370 -9.833 1.00 85.38 89 LEU A CA 1
ATOM 679 C C . LEU A 1 89 ? -11.291 -9.444 -10.012 1.00 85.38 89 LEU A C 1
ATOM 681 O O . LEU A 1 89 ? -12.321 -9.404 -9.342 1.00 85.38 89 LEU A O 1
ATOM 685 N N . HIS A 1 90 ? -11.064 -10.418 -10.896 1.00 92.12 90 HIS A N 1
ATOM 686 C CA . HIS A 1 90 ? -11.971 -11.547 -11.105 1.00 92.12 90 HIS A CA 1
ATOM 687 C C . HIS A 1 90 ? -11.775 -12.695 -10.106 1.00 92.12 90 HIS A C 1
ATOM 689 O O . HIS A 1 90 ? -12.562 -13.642 -10.125 1.00 92.12 90 HIS A O 1
ATOM 695 N N . LYS A 1 91 ? -10.774 -12.644 -9.215 1.00 92.31 91 LYS A N 1
ATOM 696 C CA . LYS A 1 91 ? -10.641 -13.663 -8.168 1.00 92.31 91 LYS A CA 1
ATOM 697 C C . LYS A 1 91 ? -11.786 -13.523 -7.157 1.00 92.31 91 LYS A C 1
ATOM 699 O O . LYS A 1 91 ? -12.032 -12.416 -6.675 1.00 92.31 91 LYS A O 1
ATOM 704 N N . PRO A 1 92 ? -12.449 -14.626 -6.766 1.00 91.56 92 PRO A N 1
ATOM 705 C CA . PRO A 1 92 ? -13.581 -14.582 -5.840 1.00 91.56 92 PRO A CA 1
ATOM 706 C C . PRO A 1 92 ? -13.190 -14.021 -4.468 1.00 91.56 92 PRO A C 1
ATOM 708 O O . PRO A 1 92 ? -13.950 -13.265 -3.872 1.00 91.56 92 PRO A O 1
ATOM 711 N N . GLU A 1 93 ? -11.980 -14.320 -3.991 1.00 88.75 93 GLU A N 1
ATOM 712 C CA . GLU A 1 93 ? -11.443 -13.770 -2.740 1.00 88.75 93 GLU A CA 1
ATOM 713 C C . GLU A 1 93 ? -11.327 -12.243 -2.799 1.00 88.75 93 GLU A C 1
ATOM 715 O O . GLU A 1 93 ? -11.683 -11.547 -1.848 1.00 88.75 93 GLU A O 1
ATOM 720 N N . PHE A 1 94 ? -10.879 -11.714 -3.941 1.00 88.69 94 PHE A N 1
ATOM 721 C CA . PHE A 1 94 ? -10.779 -10.277 -4.148 1.00 88.69 94 PHE A CA 1
ATOM 722 C C . PHE A 1 94 ? -12.164 -9.635 -4.250 1.00 88.69 94 PHE A C 1
ATOM 724 O O . PHE A 1 94 ? -12.400 -8.607 -3.622 1.00 88.69 94 PHE A O 1
ATOM 731 N N . GLN A 1 95 ? -13.102 -10.248 -4.977 1.00 91.56 95 GLN A N 1
ATOM 732 C CA . GLN A 1 95 ? -14.481 -9.757 -5.062 1.00 91.56 95 GLN A CA 1
ATOM 733 C C . GLN A 1 95 ? -15.148 -9.704 -3.687 1.00 91.56 95 GLN A C 1
ATOM 735 O O . GLN A 1 95 ? -15.731 -8.683 -3.337 1.00 91.56 95 GLN A O 1
ATOM 740 N N . GLN A 1 96 ? -14.992 -10.747 -2.867 1.00 92.19 96 GLN A N 1
ATOM 741 C CA . GLN A 1 96 ? -15.497 -10.750 -1.493 1.00 92.19 96 GLN A CA 1
ATOM 742 C C . GLN A 1 96 ? -14.836 -9.672 -0.630 1.00 92.19 96 GLN A C 1
ATOM 744 O O . GLN A 1 96 ? -15.521 -8.993 0.137 1.00 92.19 96 GLN A O 1
ATOM 749 N N . ALA A 1 97 ? -13.518 -9.486 -0.748 1.00 86.31 97 ALA A N 1
ATOM 750 C CA . ALA A 1 97 ? -12.814 -8.422 -0.039 1.00 86.31 97 ALA A CA 1
ATOM 751 C C . ALA A 1 97 ? -13.315 -7.033 -0.468 1.00 86.31 97 ALA A C 1
ATOM 753 O O . ALA A 1 97 ? -13.574 -6.183 0.384 1.00 86.31 97 ALA A O 1
ATOM 754 N N . MET A 1 98 ? -13.513 -6.821 -1.770 1.00 89.50 98 MET A N 1
ATOM 755 C CA . MET A 1 98 ? -14.011 -5.570 -2.334 1.00 89.50 98 MET A CA 1
ATOM 756 C C . MET A 1 98 ? -15.462 -5.300 -1.929 1.00 89.50 98 MET A C 1
ATOM 758 O O . MET A 1 98 ? -15.800 -4.171 -1.589 1.00 89.50 98 MET A O 1
ATOM 762 N N . GLU A 1 99 ? -16.313 -6.324 -1.906 1.00 92.62 99 GLU A N 1
ATOM 763 C CA . GLU A 1 99 ? -17.702 -6.211 -1.466 1.00 92.62 99 GLU A CA 1
ATOM 764 C C . GLU A 1 99 ? -17.787 -5.915 0.035 1.00 92.62 99 GLU A C 1
ATOM 766 O O . GLU A 1 99 ? -18.521 -5.019 0.451 1.00 92.62 99 GLU A O 1
ATOM 771 N N . ARG A 1 100 ? -16.956 -6.571 0.856 1.00 90.50 100 ARG A N 1
ATOM 772 C CA . ARG A 1 100 ? -16.834 -6.258 2.287 1.00 90.50 100 ARG A CA 1
ATOM 773 C C . ARG A 1 100 ? -16.344 -4.827 2.506 1.00 90.50 100 ARG A C 1
ATOM 775 O O . ARG A 1 100 ? -16.923 -4.120 3.327 1.00 90.50 100 ARG A O 1
ATOM 782 N N . ALA A 1 101 ? -15.327 -4.390 1.763 1.00 86.94 101 ALA A N 1
ATOM 783 C CA . ALA A 1 101 ? -14.820 -3.022 1.822 1.00 86.94 101 ALA A CA 1
ATOM 784 C C . ALA A 1 101 ? -15.889 -2.006 1.394 1.00 86.94 101 ALA A C 1
ATOM 786 O O . ALA A 1 101 ? -16.091 -1.006 2.078 1.00 86.94 101 ALA A O 1
ATOM 787 N N . LYS A 1 102 ? -16.631 -2.286 0.316 1.00 89.69 102 LYS A N 1
ATOM 788 C CA . LYS A 1 102 ? -17.752 -1.463 -0.149 1.00 89.69 102 LYS A CA 1
ATOM 789 C C . LYS A 1 102 ? -18.857 -1.380 0.902 1.00 89.69 102 LYS A C 1
ATOM 791 O O . LYS A 1 102 ? -19.358 -0.287 1.149 1.00 89.69 102 LYS A O 1
ATOM 796 N N . ASN A 1 103 ? -19.216 -2.492 1.539 1.00 92.12 103 ASN A N 1
ATOM 797 C CA . ASN A 1 103 ? -20.227 -2.520 2.596 1.00 92.12 103 ASN A CA 1
ATOM 798 C C . ASN A 1 103 ? -19.767 -1.738 3.831 1.00 92.12 103 ASN A C 1
ATOM 800 O O . ASN A 1 103 ? -20.528 -0.917 4.327 1.00 92.12 103 ASN A O 1
ATOM 804 N N . MET A 1 104 ? -18.514 -1.906 4.270 1.00 85.06 104 MET A N 1
ATOM 805 C CA . MET A 1 104 ? -17.928 -1.088 5.340 1.00 85.06 104 MET A CA 1
ATOM 806 C C . MET A 1 104 ? -17.949 0.399 4.994 1.00 85.06 104 MET A C 1
ATOM 808 O O . MET A 1 104 ? -18.341 1.215 5.817 1.00 85.06 104 MET A O 1
ATOM 812 N N . PHE A 1 105 ? -17.543 0.757 3.778 1.00 87.31 105 PHE A N 1
ATOM 813 C CA . PHE A 1 105 ? -17.524 2.144 3.330 1.00 87.31 105 PHE A CA 1
ATOM 814 C C . PHE A 1 105 ? -18.934 2.737 3.239 1.00 87.31 105 PHE A C 1
ATOM 816 O O . PHE A 1 105 ? -19.147 3.886 3.610 1.00 87.31 105 PHE A O 1
ATOM 823 N N . THR A 1 106 ? -19.907 1.945 2.785 1.00 91.38 106 THR A N 1
ATOM 824 C CA . THR A 1 106 ? -21.314 2.355 2.716 1.00 91.38 106 THR A CA 1
ATOM 825 C C . THR A 1 106 ? -21.898 2.545 4.115 1.00 91.38 106 THR A C 1
ATOM 827 O O . THR A 1 106 ? -22.547 3.556 4.345 1.00 91.38 106 THR A O 1
ATOM 830 N N . ASP A 1 107 ? -21.633 1.632 5.055 1.00 89.50 107 ASP A N 1
ATOM 831 C CA . ASP A 1 107 ? -22.036 1.764 6.465 1.00 89.50 107 ASP A CA 1
ATOM 832 C C . ASP A 1 107 ? -21.404 3.001 7.113 1.00 89.50 107 ASP A C 1
ATOM 834 O O . ASP A 1 107 ? -22.086 3.798 7.753 1.00 89.50 107 ASP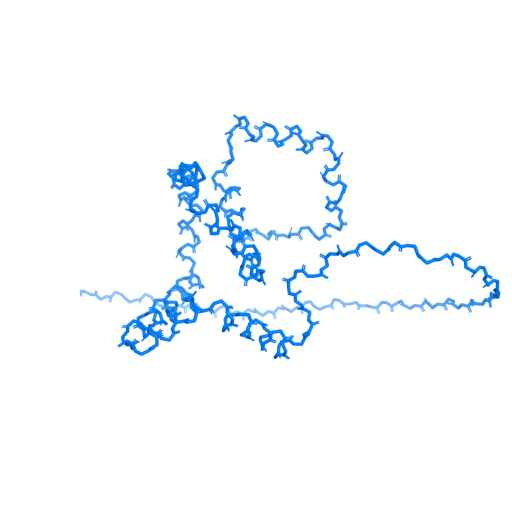 A O 1
ATOM 838 N N . LEU A 1 108 ? -20.110 3.213 6.860 1.00 88.12 108 LEU A N 1
ATOM 839 C CA . LEU A 1 108 ? -19.384 4.378 7.343 1.00 88.12 108 LEU A CA 1
ATOM 840 C C . LEU A 1 108 ? -19.991 5.678 6.802 1.00 88.12 108 LEU A C 1
ATOM 842 O O . LEU A 1 108 ? -20.179 6.606 7.573 1.00 88.12 108 LEU A O 1
ATOM 846 N N . MET A 1 109 ? -20.305 5.753 5.503 1.00 89.00 109 MET A N 1
ATOM 847 C CA . MET A 1 109 ? -20.905 6.947 4.895 1.00 89.00 109 MET A CA 1
ATOM 848 C C . MET A 1 109 ? -22.378 7.149 5.251 1.00 89.00 109 MET A C 1
ATOM 850 O O . MET A 1 109 ? -22.849 8.286 5.242 1.00 89.00 109 MET A O 1
ATOM 854 N N . ALA A 1 110 ? -23.106 6.071 5.541 1.00 95.00 110 ALA A N 1
ATOM 855 C CA . ALA A 1 110 ? -24.485 6.149 6.002 1.00 95.00 110 ALA A CA 1
ATOM 856 C C . ALA A 1 110 ? -24.581 6.765 7.407 1.00 95.00 110 ALA A C 1
ATOM 858 O O . ALA A 1 110 ? -25.581 7.415 7.706 1.00 95.00 110 ALA A O 1
ATOM 859 N N . ASP A 1 111 ? -23.539 6.610 8.233 1.00 91.94 111 ASP A N 1
ATOM 860 C CA . ASP A 1 111 ? -23.430 7.219 9.559 1.00 91.94 111 ASP A CA 1
ATOM 861 C C . ASP A 1 111 ? -22.587 8.510 9.529 1.00 91.94 111 ASP A C 1
ATOM 863 O O . ASP A 1 111 ? -21.356 8.462 9.638 1.00 91.94 111 ASP A O 1
ATOM 867 N N . PRO A 1 112 ? -23.207 9.704 9.468 1.00 90.06 112 PRO A N 1
ATOM 868 C CA . PRO A 1 112 ? -22.467 10.966 9.471 1.00 90.06 112 PRO A CA 1
ATOM 869 C C . PRO A 1 112 ? -21.631 11.162 10.745 1.00 90.06 112 PRO A C 1
ATOM 871 O O . PRO A 1 112 ? -20.595 11.821 10.689 1.00 90.06 112 PRO A O 1
ATOM 874 N N . GLU A 1 113 ? -22.026 10.564 11.875 1.00 93.81 113 GLU A N 1
ATOM 875 C CA . GLU A 1 113 ? -21.223 10.577 13.105 1.00 93.81 113 GLU A CA 1
ATOM 876 C C . GLU A 1 113 ? -19.923 9.780 12.956 1.00 93.81 113 GLU A C 1
ATOM 878 O O . GLU A 1 113 ? -18.873 10.247 13.397 1.00 93.81 113 GLU A O 1
ATOM 883 N N . LYS A 1 114 ? -19.948 8.621 12.284 1.00 89.56 114 LYS A N 1
ATOM 884 C CA . LYS A 1 114 ? -18.730 7.842 12.017 1.00 89.56 114 LYS A CA 1
ATOM 885 C C . LYS A 1 114 ? -17.821 8.562 11.027 1.00 89.56 114 LYS A C 1
ATOM 887 O O . LYS A 1 114 ? -16.607 8.578 11.227 1.00 89.56 114 LYS A O 1
ATOM 892 N N . VAL A 1 115 ? -18.384 9.199 9.995 1.00 91.00 115 VAL A N 1
ATOM 893 C CA . VAL A 1 115 ? -17.601 10.038 9.072 1.00 91.00 115 VAL A CA 1
ATOM 894 C C . VAL A 1 115 ? -16.953 11.200 9.818 1.00 91.00 115 VAL A C 1
ATOM 896 O O . VAL A 1 115 ? -15.757 11.423 9.655 1.00 91.00 115 VAL A O 1
ATOM 899 N N . ALA A 1 116 ? -17.706 11.912 10.660 1.00 93.19 116 ALA A N 1
ATOM 900 C CA . ALA A 1 116 ? -17.183 13.020 11.453 1.00 93.19 116 ALA A CA 1
ATOM 901 C C . ALA A 1 116 ? -16.096 12.552 12.429 1.00 93.19 116 ALA A C 1
ATOM 903 O O . ALA A 1 116 ? -15.057 13.196 12.538 1.00 93.19 116 ALA A O 1
ATOM 904 N N . GLN A 1 117 ? -16.283 11.400 13.077 1.00 86.19 117 GLN A N 1
ATOM 905 C CA . GLN A 1 117 ? -15.281 10.805 13.957 1.00 86.19 117 GLN A CA 1
ATOM 906 C C . GLN A 1 117 ? -14.007 10.429 13.193 1.00 86.19 117 GLN A C 1
ATOM 908 O O . GLN A 1 117 ? -12.908 10.723 13.661 1.00 86.19 117 GLN A O 1
ATOM 913 N N . LEU A 1 118 ? -14.135 9.827 12.008 1.00 86.25 118 LEU A N 1
ATOM 914 C CA . LEU A 1 118 ? -12.994 9.500 11.154 1.00 86.25 118 LEU A CA 1
ATOM 915 C C . LEU A 1 118 ? -12.276 10.771 10.679 1.00 86.25 118 LEU A C 1
ATOM 917 O O . LEU A 1 118 ? -11.049 10.836 10.690 1.00 86.25 118 LEU A O 1
ATOM 921 N N . GLN A 1 119 ? -13.036 11.793 10.289 1.00 85.06 119 GLN A N 1
ATOM 922 C CA . GLN A 1 119 ? -12.502 13.074 9.846 1.00 85.06 119 GLN A CA 1
ATOM 923 C C . GLN A 1 119 ? -11.793 13.809 10.987 1.00 85.06 119 GLN A C 1
ATOM 925 O O . GLN A 1 119 ? -10.706 14.335 10.778 1.00 85.06 119 GLN A O 1
ATOM 930 N N . GLU A 1 120 ? -12.353 13.797 12.198 1.00 90.69 120 GLU A N 1
ATOM 931 C CA . GLU A 1 120 ? -11.718 14.351 13.395 1.00 90.69 120 GLU A CA 1
ATOM 932 C C . GLU A 1 120 ? -10.443 13.585 13.750 1.00 90.69 120 GLU A C 1
ATOM 934 O O . GLU A 1 120 ? -9.434 14.184 14.106 1.00 90.69 120 GLU A O 1
ATOM 939 N N . MET A 1 121 ? -10.457 12.262 13.606 1.00 82.69 121 MET A N 1
ATOM 940 C CA . MET A 1 121 ? -9.293 11.422 13.856 1.00 82.69 121 MET A CA 1
ATOM 941 C C . MET A 1 121 ? -8.175 11.642 12.832 1.00 82.69 121 MET A C 1
ATOM 943 O O . MET A 1 121 ? -7.004 11.613 13.197 1.00 82.69 121 MET A O 1
ATOM 947 N N . MET A 1 122 ? -8.518 11.911 11.569 1.00 81.00 122 MET A N 1
ATOM 948 C CA . MET A 1 122 ? -7.544 12.318 10.551 1.00 81.00 122 MET A CA 1
ATOM 949 C C . MET A 1 122 ? -7.058 13.757 10.744 1.00 81.00 122 MET A C 1
ATOM 951 O O . MET A 1 122 ? -5.889 14.044 10.499 1.00 81.00 122 MET A O 1
ATOM 955 N N . ALA A 1 123 ? -7.935 14.660 11.182 1.00 91.56 123 ALA A N 1
ATOM 956 C CA . ALA A 1 123 ? -7.593 16.055 11.432 1.00 91.56 123 ALA A CA 1
ATOM 957 C C . ALA A 1 123 ? -6.775 16.242 12.719 1.00 91.56 123 ALA A C 1
ATOM 959 O O . ALA A 1 123 ? -6.084 17.251 12.856 1.00 91.56 123 ALA A O 1
ATOM 960 N N . ASN A 1 124 ? -6.849 15.292 13.657 1.00 89.56 124 ASN A N 1
ATOM 961 C CA . ASN A 1 124 ? -6.163 15.359 14.938 1.00 89.56 124 ASN A CA 1
ATOM 962 C C . ASN A 1 124 ? -4.998 14.347 15.016 1.00 89.56 124 ASN A C 1
ATOM 964 O O . ASN A 1 124 ? -5.210 13.182 15.375 1.00 89.56 124 ASN A O 1
ATOM 968 N N . PRO A 1 125 ? -3.755 14.778 14.725 1.00 82.19 125 PRO A N 1
ATOM 969 C CA . PRO A 1 125 ? -2.593 13.893 14.717 1.00 82.19 125 PRO A CA 1
ATOM 970 C C . PRO A 1 125 ? -2.302 13.259 16.087 1.00 82.19 125 PRO A C 1
ATOM 972 O O . PRO A 1 125 ? -1.800 12.137 16.126 1.00 82.19 125 PRO A O 1
ATOM 975 N N . GLU A 1 126 ? -2.667 13.907 17.202 1.00 90.06 126 GLU A N 1
ATOM 976 C CA . GLU A 1 126 ? -2.507 13.322 18.544 1.00 90.06 126 GLU A CA 1
ATOM 977 C C . GLU A 1 126 ? -3.389 12.084 18.734 1.00 90.06 126 GLU A C 1
ATOM 979 O O . GLU A 1 126 ? -2.901 11.048 19.184 1.00 90.06 126 GLU A O 1
ATOM 984 N N . LYS A 1 127 ? -4.665 12.138 18.323 1.00 86.19 127 LYS A N 1
ATOM 985 C CA . LYS A 1 127 ? -5.565 10.971 18.398 1.00 86.19 127 LYS A CA 1
ATOM 986 C C . LYS A 1 127 ? -5.069 9.815 17.535 1.00 86.19 127 LYS A C 1
ATOM 988 O O . LYS A 1 127 ? -5.201 8.654 17.920 1.00 86.19 127 LYS A O 1
ATOM 993 N N . MET A 1 128 ? -4.497 10.119 16.371 1.00 83.94 128 MET A N 1
ATOM 994 C CA . MET A 1 128 ? -3.923 9.101 15.492 1.00 83.94 128 MET A CA 1
ATOM 995 C C . MET A 1 128 ? -2.692 8.439 16.133 1.00 83.94 128 MET A C 1
ATOM 997 O O . MET A 1 128 ? -2.540 7.219 16.071 1.00 83.94 128 MET A O 1
ATOM 1001 N N . GLN A 1 129 ? -1.851 9.226 16.810 1.00 83.81 129 GLN A N 1
ATOM 1002 C CA . GLN A 1 129 ? -0.688 8.729 17.541 1.00 83.81 129 GLN A CA 1
ATOM 1003 C C . GLN A 1 129 ? -1.088 7.880 18.758 1.00 83.81 129 GLN A C 1
ATOM 1005 O O . GLN A 1 129 ? -0.462 6.854 19.027 1.00 83.81 129 GLN A O 1
ATOM 1010 N N . GLU A 1 130 ? -2.134 8.273 19.486 1.00 85.56 130 GLU A N 1
ATOM 1011 C CA . GLU A 1 130 ? -2.675 7.498 20.608 1.00 85.56 130 GLU A CA 1
ATOM 1012 C C . GLU A 1 130 ? -3.272 6.171 20.131 1.00 85.56 130 GLU A C 1
ATOM 1014 O O . GLU A 1 130 ? -2.987 5.125 20.712 1.00 85.56 130 GLU A O 1
ATOM 1019 N N . MET A 1 131 ? -4.015 6.175 19.019 1.00 83.31 131 MET A N 1
ATOM 1020 C CA . MET A 1 131 ? -4.518 4.934 18.434 1.00 83.31 131 MET A CA 1
ATOM 1021 C C . MET A 1 131 ? -3.370 4.016 18.008 1.00 83.31 131 MET A C 1
ATOM 1023 O O . MET A 1 131 ? -3.421 2.827 18.305 1.00 83.31 131 MET A O 1
ATOM 1027 N N . GLN A 1 132 ? -2.314 4.540 17.374 1.00 76.50 132 GLN A N 1
ATOM 1028 C CA . GLN A 1 132 ? -1.122 3.747 17.047 1.00 76.50 132 GLN A CA 1
ATOM 1029 C C . GLN A 1 132 ? -0.521 3.085 18.293 1.00 76.50 132 GLN A C 1
ATOM 1031 O O . GLN A 1 132 ? -0.179 1.902 18.261 1.00 76.50 132 GLN A O 1
ATOM 1036 N N . GLN A 1 133 ? -0.444 3.819 19.406 1.00 83.88 133 GLN A N 1
ATOM 1037 C CA . GLN A 1 133 ? 0.032 3.280 20.681 1.00 83.88 133 GLN A CA 1
ATOM 1038 C C . GLN A 1 133 ? -0.915 2.214 21.240 1.00 83.88 133 GLN A C 1
ATOM 1040 O O . GLN A 1 133 ? -0.462 1.163 21.698 1.00 83.88 133 GLN A O 1
ATOM 1045 N N . GLN A 1 134 ? -2.227 2.438 21.171 1.00 82.81 134 GLN A N 1
ATOM 1046 C CA . GLN A 1 134 ? -3.229 1.474 21.617 1.00 82.81 134 GLN A CA 1
ATOM 1047 C C . GLN A 1 134 ? -3.198 0.194 20.768 1.00 82.81 134 GLN A C 1
ATOM 1049 O O . GLN A 1 134 ? -3.268 -0.909 21.312 1.00 82.81 134 GLN A O 1
ATOM 1054 N N . TYR A 1 135 ? -3.016 0.323 19.453 1.00 74.56 135 TYR A N 1
ATOM 1055 C CA . TYR A 1 135 ? -2.905 -0.797 18.520 1.00 74.56 135 TYR A CA 1
ATOM 1056 C C . TYR A 1 135 ? -1.628 -1.606 18.770 1.00 74.56 135 TYR A C 1
ATOM 1058 O O . TYR A 1 135 ? -1.684 -2.832 18.877 1.00 74.56 135 TYR A O 1
ATOM 1066 N N . ALA A 1 136 ? -0.495 -0.925 18.974 1.00 76.00 136 ALA A N 1
ATOM 1067 C CA . ALA A 1 136 ? 0.766 -1.554 19.369 1.00 76.00 136 ALA A CA 1
ATOM 1068 C C . ALA A 1 136 ? 0.657 -2.286 20.721 1.00 76.00 136 ALA A C 1
ATOM 1070 O O . ALA A 1 136 ? 1.286 -3.327 20.924 1.00 76.00 136 ALA A O 1
ATOM 1071 N N . SER A 1 137 ? -0.173 -1.768 21.630 1.00 79.56 137 SER A N 1
ATOM 1072 C CA . SER A 1 137 ? -0.417 -2.361 22.949 1.00 79.56 137 SER A CA 1
ATOM 1073 C C . SER A 1 137 ? -1.318 -3.598 22.883 1.00 79.56 137 SER A C 1
ATOM 1075 O O . SER A 1 137 ? -1.066 -4.571 23.588 1.00 79.56 137 SER A O 1
ATOM 1077 N N . MET A 1 138 ? -2.351 -3.594 22.032 1.00 80.00 138 MET A N 1
ATOM 1078 C CA . MET A 1 138 ? -3.251 -4.743 21.860 1.00 80.00 138 MET A CA 1
ATOM 1079 C C . MET A 1 138 ? -2.612 -5.896 21.082 1.00 80.00 138 MET A C 1
ATOM 1081 O O . MET A 1 138 ? -2.845 -7.053 21.420 1.00 80.00 138 MET A O 1
ATOM 1085 N N . PHE A 1 139 ? -1.797 -5.598 20.069 1.00 65.81 139 PHE A N 1
ATOM 1086 C CA . PHE A 1 139 ? -1.161 -6.616 19.226 1.00 65.81 139 PHE A CA 1
ATOM 1087 C C . PHE A 1 139 ? 0.242 -7.031 19.693 1.00 65.81 139 PHE A C 1
ATOM 1089 O O . PHE A 1 139 ? 0.949 -7.732 18.976 1.00 65.81 139 PHE A O 1
ATOM 1096 N N . GLY A 1 140 ? 0.627 -6.677 20.923 1.00 50.53 140 GLY A N 1
ATOM 1097 C CA . GLY A 1 140 ? 1.799 -7.257 21.572 1.00 50.53 140 GLY A CA 1
ATOM 1098 C C . GLY A 1 140 ? 3.137 -6.807 20.985 1.00 50.53 140 GLY A C 1
ATOM 1099 O O . GLY A 1 140 ? 3.964 -7.639 20.634 1.00 50.53 140 GLY A O 1
ATOM 1100 N N . GLY A 1 141 ? 3.389 -5.496 20.951 1.00 48.16 141 GLY A N 1
ATOM 1101 C CA . GLY A 1 141 ? 4.732 -4.972 21.231 1.00 48.16 141 GLY A CA 1
ATOM 1102 C C . GLY A 1 141 ? 5.854 -5.262 20.229 1.00 48.16 141 GLY A C 1
ATOM 1103 O O . GLY A 1 141 ? 7.018 -5.160 20.609 1.00 48.16 141 GLY A O 1
ATOM 1104 N N . VAL A 1 142 ? 5.547 -5.547 18.965 1.00 47.44 142 VAL A N 1
ATOM 1105 C CA . VAL A 1 142 ? 6.515 -5.371 17.875 1.00 47.44 142 VAL A CA 1
ATOM 1106 C C . VAL A 1 142 ? 5.864 -4.447 16.852 1.00 47.44 142 VAL A C 1
ATOM 1108 O O . VAL A 1 142 ? 4.929 -4.875 16.175 1.00 47.44 142 VAL A O 1
ATOM 1111 N N . PRO A 1 143 ? 6.262 -3.165 16.763 1.00 49.62 143 PRO A N 1
ATOM 1112 C CA . PRO A 1 143 ? 5.786 -2.327 15.677 1.00 49.62 143 PRO A CA 1
ATOM 1113 C C . PRO A 1 143 ? 6.216 -2.988 14.356 1.00 49.62 143 PRO A C 1
ATOM 1115 O O . PRO A 1 143 ? 7.400 -3.315 14.206 1.00 49.62 143 PRO A O 1
ATOM 1118 N N . PRO A 1 144 ? 5.296 -3.218 13.407 1.00 48.66 144 PRO A N 1
ATOM 1119 C CA . PRO A 1 144 ? 5.664 -3.625 12.057 1.00 48.66 144 PRO A CA 1
ATOM 1120 C C . PRO A 1 144 ? 6.481 -2.484 11.431 1.00 48.66 144 PRO A C 1
ATOM 1122 O O . PRO A 1 144 ? 5.922 -1.487 10.988 1.00 48.66 144 PRO A O 1
ATOM 1125 N N . GLY A 1 145 ? 7.813 -2.584 11.516 1.00 57.62 145 GLY A N 1
ATOM 1126 C CA . GLY A 1 145 ? 8.750 -1.552 11.052 1.00 57.62 145 GLY A CA 1
ATOM 1127 C C . GLY A 1 145 ? 10.000 -1.303 11.916 1.00 57.62 145 GLY A C 1
ATOM 1128 O O . GLY A 1 145 ? 10.842 -0.513 11.502 1.00 57.62 145 GLY A O 1
ATOM 1129 N N . ALA A 1 146 ? 10.178 -1.948 13.085 1.00 45.66 146 ALA A N 1
ATOM 1130 C CA . ALA A 1 146 ? 11.375 -1.759 13.936 1.00 45.66 146 ALA A CA 1
ATOM 1131 C C . ALA A 1 146 ? 12.383 -2.934 13.960 1.00 45.66 146 ALA A C 1
ATOM 1133 O O . ALA A 1 146 ? 12.972 -3.224 14.999 1.00 45.66 146 ALA A O 1
ATOM 1134 N N . GLU A 1 147 ? 12.646 -3.568 12.817 1.00 46.31 147 GLU A N 1
ATOM 1135 C CA . GLU A 1 147 ? 13.936 -4.227 12.540 1.00 46.31 147 GLU A CA 1
ATOM 1136 C C . GLU A 1 147 ? 14.564 -3.450 11.369 1.00 46.31 147 GLU A C 1
ATOM 1138 O O . GLU A 1 147 ? 13.946 -3.335 10.320 1.00 46.31 147 GLU A O 1
ATOM 1143 N N . ALA A 1 148 ? 15.726 -2.803 11.444 1.00 49.12 148 ALA A N 1
ATOM 1144 C CA . ALA A 1 148 ? 16.899 -3.069 12.254 1.00 49.12 148 ALA A CA 1
ATOM 1145 C C . ALA A 1 148 ? 17.652 -1.761 12.575 1.00 49.12 148 ALA A C 1
ATOM 1147 O O . ALA A 1 148 ? 18.023 -1.006 11.677 1.00 49.12 148 ALA A O 1
ATOM 1148 N N . ALA A 1 149 ? 17.949 -1.524 13.854 1.00 47.75 149 ALA A N 1
ATOM 1149 C CA . ALA A 1 149 ? 19.090 -0.696 14.234 1.00 47.75 149 ALA A CA 1
ATOM 1150 C C . ALA A 1 149 ? 20.304 -1.622 14.449 1.00 47.75 149 ALA A C 1
ATOM 1152 O O . ALA A 1 149 ? 20.151 -2.694 15.044 1.00 47.75 149 ALA A O 1
ATOM 1153 N N . PRO A 1 150 ? 21.501 -1.248 13.964 1.00 50.56 150 PRO A N 1
ATOM 1154 C CA . PRO A 1 150 ? 22.663 -2.122 13.937 1.00 50.56 150 PRO A CA 1
ATOM 1155 C C . PRO A 1 150 ? 23.164 -2.411 15.350 1.00 50.56 150 PRO A C 1
ATOM 1157 O O . PRO A 1 150 ? 23.440 -1.500 16.135 1.00 50.56 150 PRO A O 1
ATOM 1160 N N . ILE A 1 151 ? 23.345 -3.699 15.631 1.00 49.91 151 ILE A N 1
ATOM 1161 C CA . ILE A 1 151 ? 24.036 -4.237 16.802 1.00 49.91 151 ILE A CA 1
ATOM 1162 C C . ILE A 1 151 ? 25.511 -3.817 16.705 1.00 49.91 151 ILE A C 1
ATOM 1164 O O . ILE A 1 151 ? 26.374 -4.574 16.270 1.00 49.91 151 ILE A O 1
ATOM 1168 N N . SER A 1 152 ? 25.795 -2.564 17.045 1.00 57.31 152 SER A N 1
ATOM 1169 C CA . SER A 1 152 ? 27.140 -2.003 17.021 1.00 57.31 152 SER A CA 1
ATOM 1170 C C . SER A 1 152 ? 27.712 -2.058 18.431 1.00 57.31 152 SER A C 1
ATOM 1172 O O . SER A 1 152 ? 27.252 -1.360 19.328 1.00 57.31 152 SER A O 1
ATOM 1174 N N . ASP A 1 153 ? 28.742 -2.886 18.577 1.00 54.28 153 ASP A N 1
ATOM 1175 C CA . ASP A 1 153 ? 29.819 -2.756 19.557 1.00 54.28 153 ASP A CA 1
ATOM 1176 C C . ASP A 1 153 ? 29.492 -2.971 21.050 1.00 54.28 153 ASP A C 1
ATOM 1178 O O . ASP A 1 153 ? 29.346 -2.049 21.852 1.00 54.28 153 ASP A O 1
ATOM 1182 N N . ALA A 1 154 ? 29.531 -4.242 21.463 1.00 42.03 154 ALA A N 1
ATOM 1183 C CA . ALA A 1 154 ? 29.913 -4.612 22.824 1.00 42.03 154 ALA A CA 1
ATOM 1184 C C . ALA A 1 154 ? 31.221 -5.434 22.781 1.00 42.03 154 ALA A C 1
ATOM 1186 O O . ALA A 1 154 ? 31.282 -6.466 22.105 1.00 42.03 154 ALA A O 1
ATOM 1187 N N . PRO A 1 155 ? 32.285 -5.011 23.492 1.00 54.66 155 PRO A N 1
ATOM 1188 C CA . PRO A 1 155 ? 33.635 -5.517 23.284 1.00 54.66 155 PRO A CA 1
ATOM 1189 C C . PRO A 1 155 ? 33.851 -6.925 23.844 1.00 54.66 155 PRO A C 1
ATOM 1191 O O . PRO A 1 155 ? 33.467 -7.272 24.965 1.00 54.66 155 PRO A O 1
ATOM 1194 N N . ALA A 1 156 ? 34.585 -7.705 23.054 1.00 54.91 156 ALA A N 1
ATOM 1195 C CA . ALA A 1 156 ? 35.085 -9.034 23.349 1.00 54.91 156 ALA A CA 1
ATOM 1196 C C . ALA A 1 156 ? 35.686 -9.166 24.762 1.00 54.91 156 ALA A C 1
ATOM 1198 O O . ALA A 1 156 ? 36.782 -8.678 25.050 1.00 54.91 156 ALA A O 1
ATOM 1199 N N . LYS A 1 157 ? 35.041 -9.962 25.622 1.00 55.53 157 LYS A N 1
ATOM 1200 C CA . LYS A 1 157 ? 35.703 -10.587 26.775 1.00 55.53 157 LYS A CA 1
ATOM 1201 C C . LYS A 1 157 ? 35.794 -12.092 26.571 1.00 55.53 157 LYS A C 1
ATOM 1203 O O . LYS A 1 157 ? 34.856 -12.848 26.798 1.00 55.53 157 LYS A O 1
ATOM 1208 N N . LYS A 1 158 ? 36.997 -12.511 26.171 1.00 56.31 158 LYS A N 1
ATOM 1209 C CA . LYS A 1 158 ? 37.490 -13.892 26.183 1.00 56.31 158 LYS A CA 1
ATOM 1210 C C . LYS A 1 158 ? 37.140 -14.575 27.512 1.00 56.31 158 LYS A C 1
ATOM 1212 O O . LYS A 1 158 ? 37.717 -14.241 28.544 1.00 56.31 158 LYS A O 1
ATOM 1217 N N . LYS A 1 159 ? 36.302 -15.613 27.477 1.00 53.31 159 LYS A N 1
ATOM 1218 C CA . LYS A 1 159 ? 36.281 -16.655 28.515 1.00 53.31 159 LYS A CA 1
ATOM 1219 C C . LYS A 1 159 ? 36.257 -18.045 27.885 1.00 53.31 159 LYS A C 1
ATOM 1221 O O . LYS A 1 159 ? 35.233 -18.642 27.598 1.00 53.31 159 LYS A O 1
ATOM 1226 N N . LYS A 1 160 ? 37.481 -18.537 27.700 1.00 57.25 160 LYS A N 1
ATOM 1227 C CA . LYS A 1 160 ? 37.916 -19.935 27.754 1.00 57.25 160 LYS A CA 1
ATOM 1228 C C . LYS A 1 160 ? 37.031 -20.752 28.710 1.00 57.25 160 LYS A C 1
ATOM 1230 O O . LYS A 1 160 ? 36.951 -20.380 29.875 1.00 57.25 160 LYS A O 1
ATOM 1235 N N . THR A 1 161 ? 36.450 -21.871 28.262 1.00 49.16 161 THR A N 1
ATOM 1236 C CA . THR A 1 161 ? 36.525 -23.192 28.933 1.00 49.16 161 THR A CA 1
ATOM 1237 C C . THR A 1 161 ? 35.662 -24.282 28.261 1.00 49.16 161 THR A C 1
ATOM 1239 O O . THR A 1 161 ? 34.458 -24.146 28.143 1.00 49.16 161 THR A O 1
ATOM 1242 N N . ARG A 1 162 ? 36.343 -25.401 27.946 1.00 43.31 162 ARG A N 1
ATOM 1243 C CA . ARG A 1 162 ? 35.951 -26.832 28.076 1.00 43.31 162 ARG A CA 1
ATOM 1244 C C . ARG A 1 162 ? 34.811 -27.360 27.182 1.00 43.31 162 ARG A C 1
ATOM 1246 O O . ARG A 1 162 ? 33.663 -26.988 27.320 1.00 43.31 162 ARG A O 1
ATOM 1253 N N . ARG A 1 163 ? 35.139 -28.208 26.194 1.00 50.53 163 ARG A N 1
ATOM 1254 C CA . ARG A 1 163 ? 35.210 -29.698 26.252 1.00 50.53 163 ARG A CA 1
ATOM 1255 C C . ARG A 1 163 ? 33.878 -30.376 26.620 1.00 50.53 163 ARG A C 1
ATOM 1257 O O . ARG A 1 163 ? 33.479 -30.339 27.774 1.00 50.53 163 ARG A O 1
ATOM 1264 N N . GLY A 1 164 ? 33.355 -31.146 25.660 1.00 41.84 164 GLY A N 1
ATOM 1265 C CA . GLY A 1 164 ? 32.281 -32.142 25.806 1.00 41.84 164 GLY A CA 1
ATOM 1266 C C . GLY A 1 164 ? 31.095 -31.762 24.917 1.00 41.84 164 GLY A C 1
ATOM 1267 O O . GLY A 1 164 ? 30.426 -30.791 25.202 1.00 41.84 164 GLY A O 1
ATOM 1268 N N . GLY A 1 165 ? 30.815 -32.380 23.772 1.00 49.56 165 GLY A N 1
ATOM 1269 C CA . GLY A 1 165 ? 30.857 -33.804 23.479 1.00 49.56 165 GLY A CA 1
ATOM 1270 C C . GLY A 1 165 ? 29.476 -34.404 23.732 1.00 49.56 165 GLY A C 1
ATOM 1271 O O . GLY A 1 165 ? 29.241 -34.912 24.820 1.00 49.56 165 GLY A O 1
ATOM 1272 N N . LYS A 1 166 ? 28.584 -34.399 22.734 1.00 51.12 166 LYS A N 1
ATOM 1273 C CA . LYS A 1 166 ? 27.563 -35.448 22.600 1.00 51.12 166 LYS A CA 1
ATOM 1274 C C . LYS A 1 166 ? 26.977 -35.476 21.192 1.00 51.12 166 LYS A C 1
ATOM 1276 O O . LYS A 1 166 ? 26.252 -34.589 20.769 1.00 51.12 166 LYS A O 1
ATOM 1281 N N . LYS A 1 167 ? 27.325 -36.551 20.486 1.00 56.38 167 LYS A N 1
ATOM 1282 C CA . LYS A 1 167 ? 26.657 -37.032 19.281 1.00 56.38 167 LYS A CA 1
ATOM 1283 C C . LYS A 1 167 ? 25.218 -37.394 19.646 1.00 56.38 167 LYS A C 1
ATOM 1285 O O . LYS A 1 167 ? 25.034 -38.254 20.511 1.00 56.38 167 LYS A O 1
ATOM 1290 N N . HIS A 1 168 ? 24.228 -36.848 18.950 1.00 50.34 168 HIS A N 1
ATOM 1291 C CA . HIS A 1 168 ? 22.925 -37.494 18.828 1.00 50.34 168 HIS A CA 1
AT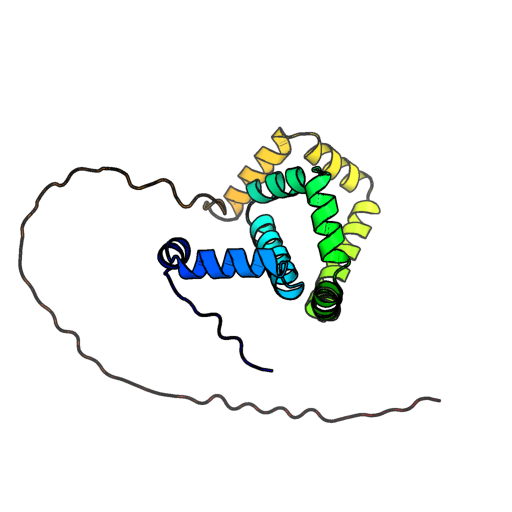OM 1292 C C . HIS A 1 168 ? 22.623 -37.786 17.360 1.00 50.34 168 HIS A C 1
ATOM 1294 O O . HIS A 1 168 ? 22.635 -36.925 16.492 1.00 50.34 168 HIS A O 1
ATOM 1300 N N . LYS A 1 169 ? 22.462 -39.088 17.137 1.00 56.88 169 LYS A N 1
ATOM 1301 C CA . LYS A 1 169 ? 22.134 -39.815 15.922 1.00 56.88 169 LYS A CA 1
ATOM 1302 C C . LYS A 1 169 ? 20.732 -40.370 16.161 1.00 56.88 169 LYS A C 1
ATOM 1304 O O . LYS A 1 169 ? 20.581 -41.158 17.092 1.00 56.88 169 LYS A O 1
ATOM 1309 N N . LYS A 1 170 ? 19.747 -40.006 15.341 1.00 54.91 170 LYS A N 1
ATOM 1310 C CA . LYS A 1 170 ? 18.518 -40.785 15.073 1.00 54.91 170 LYS A CA 1
ATOM 1311 C C . LYS A 1 170 ? 17.783 -40.092 13.911 1.00 54.91 170 LYS A C 1
ATOM 1313 O O . LYS A 1 170 ? 17.493 -38.916 14.039 1.00 54.91 170 LYS A O 1
ATOM 1318 N N . LYS A 1 171 ? 17.751 -40.658 12.694 1.00 48.12 171 LYS A N 1
ATOM 1319 C CA . LYS A 1 171 ? 16.875 -41.754 12.203 1.00 48.12 171 LYS A CA 1
ATOM 1320 C C . LYS A 1 171 ? 15.410 -41.280 12.236 1.00 48.12 171 LYS A C 1
ATOM 1322 O O . LYS A 1 171 ? 14.881 -41.161 13.330 1.00 48.12 171 LYS A O 1
ATOM 1327 N N . GLY A 1 172 ? 14.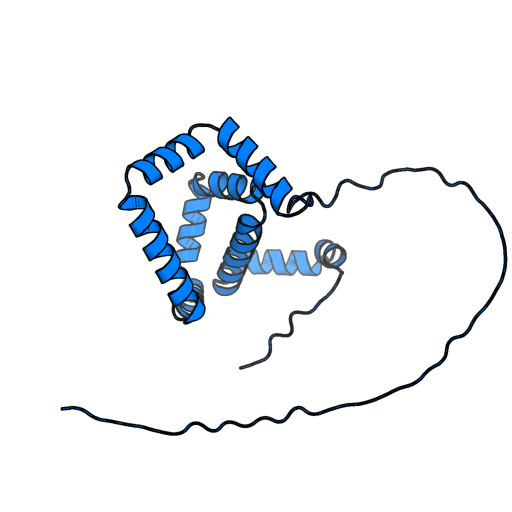862 -40.822 11.105 1.00 44.53 172 GLY A N 1
ATOM 1328 C CA . GLY A 1 172 ? 13.964 -41.598 10.220 1.00 44.53 172 GLY A CA 1
ATOM 1329 C C . GLY A 1 172 ? 12.514 -41.433 10.701 1.00 44.53 172 GLY A C 1
ATOM 1330 O O . GLY A 1 172 ? 12.276 -41.634 11.883 1.00 44.53 172 GLY A O 1
ATOM 1331 N N . GLN A 1 173 ? 11.538 -41.018 9.896 1.00 42.59 173 GLN A N 1
ATOM 1332 C CA . GLN A 1 173 ? 10.843 -41.838 8.896 1.00 42.59 173 GLN A CA 1
ATOM 1333 C C . GLN A 1 173 ? 9.640 -41.050 8.334 1.00 42.59 173 GLN A C 1
ATOM 1335 O O . GLN A 1 173 ? 9.082 -40.246 9.072 1.00 42.59 173 GLN A O 1
ATOM 1340 N N . GLN A 1 174 ? 9.254 -41.424 7.103 1.00 43.59 174 GLN A N 1
ATOM 1341 C CA . GLN A 1 174 ? 7.889 -41.557 6.541 1.00 43.59 174 GLN A CA 1
ATOM 1342 C C . GLN A 1 174 ? 7.038 -40.283 6.367 1.00 43.59 174 GLN A C 1
ATOM 1344 O O . GLN A 1 174 ? 6.859 -39.531 7.312 1.00 43.59 174 GLN A O 1
ATOM 1349 N N . THR A 1 175 ? 6.603 -39.884 5.160 1.00 45.94 175 THR A N 1
ATOM 1350 C CA . THR A 1 175 ? 5.686 -40.523 4.171 1.00 45.94 175 THR A CA 1
ATOM 1351 C C . THR A 1 175 ? 4.348 -40.965 4.752 1.00 45.94 175 THR A C 1
ATOM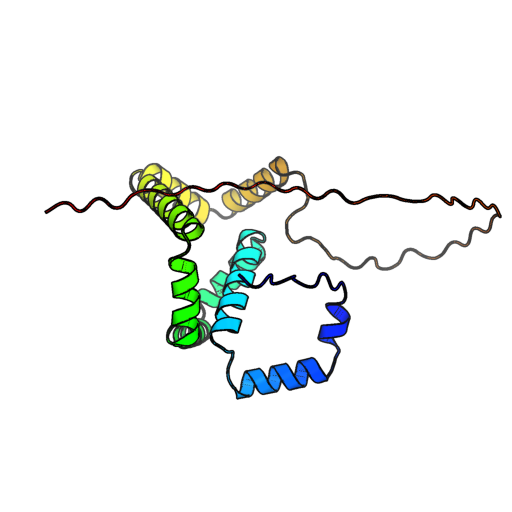 1353 O O . THR A 1 175 ? 4.280 -42.081 5.247 1.00 45.94 175 THR A O 1
ATOM 1356 N N . GLU A 1 176 ? 3.326 -40.123 4.594 1.00 51.34 176 GLU A N 1
ATOM 1357 C CA . GLU A 1 176 ? 1.931 -40.449 4.222 1.00 51.34 176 GLU A CA 1
ATOM 1358 C C . GLU A 1 176 ? 1.450 -39.191 3.458 1.00 51.34 176 GLU A C 1
ATOM 1360 O O . GLU A 1 176 ? 1.559 -38.083 3.978 1.00 51.34 176 GLU A O 1
ATOM 1365 N N . GLU A 1 177 ? 1.257 -39.197 2.135 1.00 47.91 177 GLU A N 1
ATOM 1366 C CA . GLU A 1 177 ? 0.126 -39.798 1.405 1.00 47.91 177 GLU A CA 1
ATOM 1367 C C . GLU A 1 177 ? -1.212 -39.526 2.103 1.00 47.91 177 GLU A C 1
ATOM 1369 O O . GLU A 1 177 ? -1.704 -40.323 2.890 1.00 47.91 177 GLU A O 1
ATOM 1374 N N . GLY A 1 178 ? -1.767 -38.345 1.815 1.00 49.81 178 GLY A N 1
ATOM 1375 C CA . GLY A 1 178 ? -3.146 -37.963 2.098 1.00 49.81 178 GLY A CA 1
ATOM 1376 C C . GLY A 1 178 ? -3.888 -37.769 0.782 1.00 49.81 178 GLY A C 1
ATOM 1377 O O . GLY A 1 178 ? -3.956 -36.665 0.249 1.00 49.81 178 GLY A O 1
ATOM 1378 N N . GLU A 1 179 ? -4.357 -38.890 0.254 1.00 49.66 179 GLU A N 1
ATOM 1379 C CA . GLU A 1 179 ? -5.438 -39.034 -0.712 1.00 49.66 179 GLU A CA 1
ATOM 1380 C C . GLU A 1 179 ? -6.738 -38.517 -0.075 1.00 49.66 179 GLU A C 1
ATOM 1382 O O . GLU A 1 179 ? -7.155 -39.040 0.953 1.00 49.66 179 GLU A O 1
ATOM 1387 N N . GLU A 1 180 ? -7.399 -37.520 -0.665 1.00 51.59 180 GLU A N 1
ATOM 1388 C CA . GLU A 1 180 ? -8.858 -37.448 -0.556 1.00 51.59 180 GLU A CA 1
ATOM 1389 C C . GLU A 1 180 ? -9.464 -36.849 -1.827 1.00 51.59 180 GLU A C 1
ATOM 1391 O O . GLU A 1 180 ? -9.240 -35.697 -2.206 1.00 51.59 180 GLU A O 1
ATOM 1396 N N . ALA A 1 181 ? -10.199 -37.719 -2.507 1.00 51.44 181 ALA A N 1
ATOM 1397 C CA . ALA A 1 181 ? -11.079 -37.430 -3.611 1.00 51.44 181 ALA A CA 1
ATOM 1398 C C . ALA A 1 181 ? -12.397 -36.824 -3.107 1.00 51.44 181 ALA A C 1
ATOM 1400 O O . ALA A 1 181 ? -12.966 -37.294 -2.129 1.00 51.44 181 ALA A O 1
ATOM 1401 N N . ALA A 1 182 ? -12.916 -35.855 -3.851 1.00 54.69 182 ALA A N 1
ATOM 1402 C CA . ALA A 1 182 ? -14.345 -35.596 -4.032 1.00 54.69 182 ALA A CA 1
ATOM 1403 C C . ALA A 1 182 ? -14.428 -34.736 -5.303 1.00 54.69 182 ALA A C 1
ATOM 1405 O O . ALA A 1 182 ? -14.015 -33.581 -5.310 1.00 54.69 182 ALA A O 1
ATOM 1406 N N . GLU A 1 183 ? -14.672 -35.288 -6.491 1.00 47.28 183 GLU A N 1
ATOM 1407 C CA . GLU A 1 183 ? -15.938 -35.879 -6.943 1.00 47.28 183 GLU A CA 1
ATOM 1408 C C . GLU A 1 183 ? -17.155 -35.068 -6.477 1.00 47.28 183 GLU A C 1
ATOM 1410 O O . GLU A 1 183 ? -17.624 -35.176 -5.349 1.00 47.28 183 GLU A O 1
ATOM 1415 N N . GLY A 1 184 ? -17.635 -34.220 -7.384 1.00 50.94 184 GLY A N 1
ATOM 1416 C CA . GLY A 1 184 ? -18.840 -33.415 -7.251 1.00 50.94 184 GLY A CA 1
ATOM 1417 C C . GLY A 1 184 ? -19.304 -33.011 -8.643 1.00 50.94 184 GLY A C 1
ATOM 1418 O O . GLY A 1 184 ? -18.978 -31.932 -9.131 1.00 50.94 184 GLY A O 1
ATOM 1419 N N . ALA A 1 185 ? -19.970 -33.954 -9.305 1.00 50.97 185 ALA A N 1
ATOM 1420 C CA . ALA A 1 185 ? -20.747 -33.754 -10.517 1.00 50.97 185 ALA A CA 1
ATOM 1421 C C . ALA A 1 185 ? -22.071 -33.016 -10.218 1.00 50.97 185 ALA A C 1
ATOM 1423 O O . ALA A 1 185 ? -22.432 -32.840 -9.059 1.00 50.97 185 ALA A O 1
ATOM 1424 N N . GLU A 1 186 ? -22.802 -32.703 -11.295 1.00 47.06 186 GLU A N 1
ATOM 1425 C CA . GLU A 1 186 ? -24.192 -32.205 -11.352 1.00 47.06 186 GLU A CA 1
ATOM 1426 C C . GLU A 1 186 ? -24.406 -30.707 -11.043 1.00 47.06 186 GLU A C 1
ATOM 1428 O O . GLU A 1 186 ? -23.832 -30.153 -10.121 1.00 47.06 186 GLU A O 1
ATOM 1433 N N . ALA A 1 187 ? -25.221 -29.942 -11.771 1.00 54.88 187 ALA A N 1
ATOM 1434 C CA . ALA A 1 187 ? -26.144 -30.248 -12.856 1.00 54.88 187 ALA A CA 1
ATOM 1435 C C . ALA A 1 187 ? -26.290 -29.023 -13.771 1.00 54.88 187 ALA A C 1
ATOM 1437 O O . ALA A 1 187 ? -26.254 -27.870 -13.338 1.00 54.88 187 ALA A O 1
ATOM 1438 N N . ALA A 1 188 ? -26.500 -29.308 -15.051 1.00 57.00 188 ALA A N 1
ATOM 1439 C CA . ALA A 1 188 ? -27.174 -28.414 -15.965 1.00 57.00 188 ALA A CA 1
ATOM 1440 C C . ALA A 1 188 ? -28.648 -28.301 -15.555 1.00 57.00 188 ALA A C 1
ATOM 1442 O O . ALA A 1 188 ? -29.318 -29.323 -15.472 1.00 57.00 188 ALA A O 1
ATOM 1443 N N . GLU A 1 189 ? -29.174 -27.088 -15.413 1.00 56.03 189 GLU A N 1
ATOM 1444 C CA . GLU A 1 189 ? -30.581 -26.831 -15.719 1.00 56.03 189 GLU A CA 1
ATOM 1445 C C . GLU A 1 189 ? -30.718 -25.523 -16.496 1.00 56.03 189 GLU A C 1
ATOM 1447 O O . GLU A 1 189 ? -30.474 -24.413 -16.029 1.00 56.03 189 GLU A O 1
ATOM 1452 N N . THR A 1 190 ? -31.104 -25.724 -17.747 1.00 62.56 190 THR A N 1
ATOM 1453 C CA . THR A 1 190 ? -31.805 -24.796 -18.614 1.00 62.56 190 THR A CA 1
ATOM 1454 C C . THR A 1 190 ? -33.060 -24.261 -17.923 1.00 62.56 190 THR A C 1
ATOM 1456 O O . THR A 1 190 ? -33.882 -25.046 -17.454 1.00 62.56 190 THR A O 1
ATOM 1459 N N . SER A 1 191 ? -33.282 -22.950 -17.956 1.00 58.81 191 SER A N 1
ATOM 1460 C CA . SER A 1 191 ? -34.641 -22.413 -17.913 1.00 58.81 191 SER A CA 1
ATOM 1461 C C . SER A 1 191 ? -34.817 -21.322 -18.960 1.00 58.81 191 SER A C 1
ATOM 1463 O O . SER A 1 191 ? -34.008 -20.404 -19.080 1.00 58.81 191 SER A O 1
ATOM 1465 N N . THR A 1 192 ? -35.862 -21.587 -19.735 1.00 64.31 192 THR A N 1
ATOM 1466 C CA . THR A 1 192 ? -36.543 -20.890 -20.826 1.00 64.31 192 THR A CA 1
ATOM 1467 C C . THR A 1 192 ? -36.748 -19.395 -20.631 1.00 64.31 192 THR A C 1
ATOM 1469 O O . THR A 1 192 ? -37.055 -18.980 -19.492 1.00 64.31 192 THR A O 1
#